Protein AF-A0A7S2X777-F1 (afdb_monomer_lite)

pLDDT: mean 71.95, std 20.61, range [41.59, 98.31]

Structure (mmCIF, N/CA/C/O backbone):
data_AF-A0A7S2X777-F1
#
_entry.id   AF-A0A7S2X777-F1
#
loop_
_atom_site.group_PDB
_atom_site.id
_atom_site.type_symbol
_atom_site.label_atom_id
_atom_site.label_alt_id
_atom_site.label_comp_id
_atom_site.label_asym_id
_atom_site.label_entity_id
_atom_site.label_seq_id
_atom_site.pdbx_PDB_ins_code
_atom_site.Cartn_x
_atom_site.Cartn_y
_atom_site.Cartn_z
_atom_site.occupancy
_atom_site.B_iso_or_equiv
_atom_site.auth_seq_id
_atom_site.auth_comp_id
_atom_site.auth_asym_id
_atom_site.auth_atom_id
_atom_site.pdbx_PDB_model_num
ATOM 1 N N . MET A 1 1 ? -42.076 57.592 -14.747 1.00 45.34 1 MET A N 1
ATOM 2 C CA . MET A 1 1 ? -41.582 56.567 -15.693 1.00 45.34 1 MET A CA 1
ATOM 3 C C . MET A 1 1 ? -41.260 55.300 -14.905 1.00 45.34 1 MET A C 1
ATOM 5 O O . MET A 1 1 ? -40.277 55.284 -14.180 1.00 45.34 1 MET A O 1
ATOM 9 N N . HIS A 1 2 ? -42.127 54.287 -14.940 1.00 42.56 2 HIS A N 1
ATOM 10 C CA . HIS A 1 2 ? -41.911 52.993 -14.274 1.00 42.56 2 HIS A CA 1
ATOM 11 C C . HIS A 1 2 ? -42.139 51.884 -15.301 1.00 42.56 2 HIS A C 1
ATOM 13 O O . HIS A 1 2 ? -43.271 51.641 -15.719 1.00 42.56 2 HIS A O 1
ATOM 19 N N . ALA A 1 3 ? -41.050 51.258 -15.743 1.00 54.75 3 ALA A N 1
ATOM 20 C CA . ALA A 1 3 ? -41.070 50.157 -16.695 1.00 54.75 3 ALA A CA 1
ATOM 21 C C . ALA A 1 3 ? -41.274 48.835 -15.942 1.00 54.75 3 ALA A C 1
ATOM 23 O O . ALA A 1 3 ? -40.473 48.469 -15.084 1.00 54.75 3 ALA A O 1
ATOM 24 N N . ARG A 1 4 ? -42.365 48.124 -16.250 1.00 55.97 4 ARG A N 1
ATOM 25 C CA . ARG A 1 4 ? -42.645 46.783 -15.722 1.00 55.97 4 ARG A CA 1
ATOM 26 C C . ARG A 1 4 ? -42.018 45.742 -16.649 1.00 55.97 4 ARG A C 1
ATOM 28 O O . ARG A 1 4 ? -42.428 45.628 -17.802 1.00 55.97 4 ARG A O 1
ATOM 35 N N . HIS A 1 5 ? -41.069 44.965 -16.138 1.00 56.41 5 HIS A N 1
ATOM 36 C CA . HIS A 1 5 ? -40.546 43.778 -16.812 1.00 56.41 5 HIS A CA 1
ATOM 37 C C . HIS A 1 5 ? -41.524 42.603 -16.640 1.00 56.41 5 HIS A C 1
ATOM 39 O O . HIS A 1 5 ? -41.881 42.251 -15.518 1.00 56.41 5 HIS A O 1
ATOM 45 N N . ARG A 1 6 ? -41.957 41.986 -17.748 1.00 56.59 6 ARG A N 1
ATOM 46 C CA . ARG A 1 6 ? -42.658 40.689 -17.746 1.00 56.59 6 ARG A CA 1
ATOM 47 C C . ARG A 1 6 ? -41.636 39.554 -17.905 1.00 56.59 6 ARG A C 1
ATOM 49 O O . ARG A 1 6 ? -40.774 39.674 -18.777 1.00 56.59 6 ARG A O 1
ATOM 56 N N . PRO A 1 7 ? -41.733 38.448 -17.148 1.00 59.06 7 PRO A N 1
ATOM 57 C CA . PRO A 1 7 ? -40.920 37.265 -17.397 1.00 59.06 7 PRO A CA 1
ATOM 58 C C . PRO A 1 7 ? -41.494 36.419 -18.546 1.00 59.06 7 PRO A C 1
ATOM 60 O O . PRO A 1 7 ? -42.701 36.211 -18.657 1.00 59.06 7 PRO A O 1
ATOM 63 N N . SER A 1 8 ? -40.593 35.953 -19.412 1.00 58.38 8 SER A N 1
ATOM 64 C CA . SER A 1 8 ? -40.867 35.121 -20.586 1.00 58.38 8 SER A CA 1
ATOM 65 C C . SER A 1 8 ? -40.977 33.649 -20.171 1.00 58.38 8 SER A C 1
ATOM 67 O O . SER A 1 8 ? -39.985 33.048 -19.751 1.00 58.38 8 SER A O 1
ATOM 69 N N . SER A 1 9 ? -42.155 33.056 -20.330 1.00 54.53 9 SER A N 1
ATOM 70 C CA . SER A 1 9 ? -42.401 31.620 -20.182 1.00 54.53 9 SER A CA 1
ATOM 71 C C . SER A 1 9 ? -41.827 30.872 -21.388 1.00 54.53 9 SER A C 1
ATOM 73 O O . SER A 1 9 ? -42.269 31.087 -22.517 1.00 54.53 9 SER A O 1
ATOM 75 N N . ARG A 1 10 ? -40.860 29.974 -21.173 1.00 58.22 10 ARG A N 1
ATOM 76 C CA . ARG A 1 10 ? -40.443 28.997 -22.193 1.00 58.22 10 ARG A CA 1
ATOM 77 C C . ARG A 1 10 ? -41.139 27.651 -21.947 1.00 58.22 10 ARG A C 1
ATOM 79 O O . ARG A 1 10 ? -41.248 27.251 -20.789 1.00 58.22 10 ARG A O 1
ATOM 86 N N . PRO A 1 11 ? -41.593 26.946 -22.998 1.00 57.03 11 PRO A N 1
ATOM 87 C CA . PRO A 1 11 ? -42.274 25.665 -22.858 1.00 57.03 11 PRO A CA 1
ATOM 88 C C . PRO A 1 11 ? -41.293 24.528 -22.542 1.00 57.03 11 PRO A C 1
ATOM 90 O O . PRO A 1 11 ? -40.224 24.407 -23.145 1.00 57.03 11 PRO A O 1
ATOM 93 N N . ILE A 1 12 ? -41.698 23.680 -21.599 1.00 47.94 12 ILE A N 1
ATOM 94 C CA . ILE A 1 12 ? -41.015 22.455 -21.181 1.00 47.94 12 ILE A CA 1
ATOM 95 C C . ILE A 1 12 ? -41.173 21.421 -22.304 1.00 47.94 12 ILE A C 1
ATOM 97 O O . ILE A 1 12 ? -42.287 21.019 -22.635 1.00 47.94 12 ILE A O 1
ATOM 101 N N . ARG A 1 13 ? -40.060 21.002 -22.917 1.00 51.94 13 ARG A N 1
ATOM 102 C CA . ARG A 1 13 ? -40.043 19.869 -23.853 1.00 51.94 13 ARG A CA 1
ATOM 103 C C . ARG A 1 13 ? -40.137 18.566 -23.060 1.00 51.94 13 ARG A C 1
ATOM 105 O O . ARG A 1 13 ? -39.299 18.301 -22.204 1.00 51.94 13 ARG A O 1
ATOM 112 N N . ALA A 1 14 ? -41.158 17.776 -23.373 1.00 51.62 14 ALA A N 1
ATOM 113 C CA . ALA A 1 14 ? -41.380 16.438 -22.848 1.00 51.62 14 ALA A CA 1
ATOM 114 C C . ALA A 1 14 ? -40.211 15.501 -23.204 1.00 51.62 14 ALA A C 1
ATOM 116 O O . ALA A 1 14 ? -39.848 15.361 -24.373 1.00 51.62 14 ALA A O 1
ATOM 117 N N . LEU A 1 15 ? -39.635 14.863 -22.185 1.00 48.47 15 LEU A N 1
ATOM 118 C CA . LEU A 1 15 ? -38.693 13.752 -22.311 1.00 48.47 15 LEU A CA 1
ATOM 119 C C . LEU A 1 15 ? -39.494 12.449 -22.416 1.00 48.47 15 LEU A C 1
ATOM 121 O O . LEU A 1 15 ? -40.269 12.119 -21.522 1.00 48.47 15 LEU A O 1
ATOM 125 N N . ALA A 1 16 ? -39.311 11.722 -23.517 1.00 50.22 16 ALA A N 1
ATOM 126 C CA . ALA A 1 16 ? -39.830 10.368 -23.682 1.00 50.22 16 ALA A CA 1
ATOM 127 C C . ALA A 1 16 ? -39.034 9.367 -22.811 1.00 50.22 16 ALA A C 1
ATOM 129 O O . ALA A 1 16 ? -37.824 9.541 -22.639 1.00 50.22 16 ALA A O 1
ATOM 130 N N . PRO A 1 17 ? -39.668 8.305 -22.281 1.00 55.91 17 PRO A N 1
ATOM 131 C CA . PRO A 1 17 ? -38.996 7.327 -21.433 1.00 55.91 17 PRO A CA 1
ATOM 132 C C . PRO A 1 17 ? -38.177 6.322 -22.259 1.00 55.91 17 PRO A C 1
ATOM 134 O O . PRO A 1 17 ? -38.718 5.480 -22.973 1.00 55.91 17 PRO A O 1
ATOM 137 N N . ILE A 1 18 ? -36.850 6.368 -22.111 1.00 52.88 18 ILE A N 1
ATOM 138 C CA . ILE A 1 18 ? -35.922 5.322 -22.568 1.00 52.88 18 ILE A CA 1
ATOM 139 C C . ILE A 1 18 ? -35.910 4.223 -21.498 1.00 52.88 18 ILE A C 1
ATOM 141 O O . ILE A 1 18 ? -35.014 4.147 -20.663 1.00 52.88 18 ILE A O 1
ATOM 145 N N . ALA A 1 19 ? -36.945 3.388 -21.479 1.00 52.78 19 ALA A N 1
ATOM 146 C CA . ALA A 1 19 ? -37.055 2.260 -20.557 1.00 52.78 19 ALA A CA 1
ATOM 147 C C . ALA A 1 19 ? -37.419 0.991 -21.333 1.00 52.78 19 ALA A C 1
ATOM 149 O O . ALA A 1 19 ? -38.553 0.533 -21.279 1.00 52.78 19 ALA A O 1
ATOM 150 N N . SER A 1 20 ? -36.483 0.441 -22.118 1.00 52.56 20 SER A N 1
ATOM 151 C CA . SER A 1 20 ? -36.666 -0.891 -22.738 1.00 52.56 20 SER A CA 1
ATOM 152 C C . SER A 1 20 ? -35.390 -1.632 -23.171 1.00 52.56 20 SER A C 1
ATOM 154 O O . SER A 1 20 ? -35.498 -2.694 -23.769 1.00 52.56 20 SER A O 1
ATOM 156 N N . LEU A 1 21 ? -34.175 -1.161 -22.855 1.00 50.50 21 LEU A N 1
ATOM 157 C CA . LEU A 1 21 ? -32.940 -1.795 -23.369 1.00 50.50 21 LEU A CA 1
ATOM 158 C C . LEU A 1 21 ? -32.045 -2.493 -22.331 1.00 50.50 21 LEU A C 1
ATOM 160 O O . LEU A 1 21 ? -31.014 -3.045 -22.698 1.00 50.50 21 LEU A O 1
ATOM 164 N N . LEU A 1 22 ? -32.438 -2.541 -21.055 1.00 48.81 22 LEU A N 1
ATOM 165 C CA . LEU A 1 22 ? -31.574 -3.057 -19.978 1.00 48.81 22 LEU A CA 1
ATOM 166 C C . LEU A 1 22 ? -31.845 -4.509 -19.545 1.00 48.81 22 LEU A C 1
ATOM 168 O O . LEU A 1 22 ? -31.077 -5.056 -18.761 1.00 48.81 22 LEU A O 1
ATOM 172 N N . VAL A 1 23 ? -32.871 -5.177 -20.081 1.00 52.00 23 VAL A N 1
ATOM 173 C CA . VAL A 1 23 ? -33.207 -6.559 -19.672 1.00 52.00 23 VAL A CA 1
ATOM 174 C C . VAL A 1 23 ? -32.412 -7.622 -20.452 1.00 52.00 23 VAL A C 1
ATOM 176 O O . VAL A 1 23 ? -32.189 -8.718 -19.948 1.00 52.00 23 VAL A O 1
ATOM 179 N N . ALA A 1 24 ? -31.886 -7.307 -21.641 1.00 49.22 24 ALA A N 1
ATOM 180 C CA . ALA A 1 24 ? -31.200 -8.299 -22.479 1.00 49.22 24 ALA A CA 1
ATOM 181 C C . ALA A 1 24 ? -29.728 -8.568 -22.087 1.00 49.22 24 ALA A C 1
ATOM 183 O O . ALA A 1 24 ? -29.206 -9.642 -22.378 1.00 49.22 24 ALA A O 1
ATOM 184 N N . ALA A 1 25 ? -29.053 -7.645 -21.393 1.00 48.56 25 ALA A N 1
ATOM 185 C CA . ALA A 1 25 ? -27.636 -7.807 -21.035 1.00 48.56 25 ALA A CA 1
ATOM 186 C C . ALA A 1 25 ? -27.402 -8.653 -19.763 1.00 48.56 25 ALA A C 1
ATOM 188 O O . ALA A 1 25 ? -26.315 -9.197 -19.578 1.00 48.56 25 ALA A O 1
ATOM 189 N N . GLY A 1 26 ? -28.412 -8.803 -18.898 1.00 46.41 26 GLY A N 1
ATOM 190 C CA . GLY A 1 26 ? -28.276 -9.529 -17.627 1.00 46.41 26 GLY A CA 1
ATOM 191 C C . GLY A 1 26 ? -28.249 -11.056 -17.763 1.00 46.41 26 GLY A C 1
ATOM 192 O O . GLY A 1 26 ? -27.621 -11.737 -16.956 1.00 46.41 26 GLY A O 1
ATOM 193 N N . VAL A 1 27 ? -28.885 -11.613 -18.799 1.00 51.78 27 VAL A N 1
ATOM 194 C CA . VAL A 1 27 ? -29.041 -13.074 -18.935 1.00 51.78 27 VAL A CA 1
ATOM 195 C C . VAL A 1 27 ? -27.779 -13.745 -19.495 1.00 51.78 27 VAL A C 1
ATOM 197 O O . VAL A 1 27 ? -27.461 -14.870 -19.116 1.00 51.78 27 VAL A O 1
ATOM 200 N N . VAL A 1 28 ? -26.986 -13.047 -20.316 1.00 52.66 28 VAL A N 1
ATOM 201 C CA . VAL A 1 28 ? -25.752 -13.619 -20.892 1.00 52.66 28 VAL A CA 1
ATOM 202 C C . VAL A 1 28 ? -24.624 -13.714 -19.856 1.00 52.66 28 VAL A C 1
ATOM 204 O O . VAL A 1 28 ? -23.852 -14.672 -19.871 1.00 52.66 28 VAL A O 1
ATOM 207 N N . ALA A 1 29 ? -24.562 -12.794 -18.888 1.00 49.12 29 ALA A N 1
ATOM 208 C CA . ALA A 1 29 ? -23.540 -12.833 -17.840 1.00 49.12 29 ALA A CA 1
ATOM 209 C C . ALA A 1 29 ? -23.736 -13.996 -16.846 1.00 49.12 29 ALA A C 1
ATOM 211 O O . ALA A 1 29 ? -22.756 -14.517 -16.317 1.00 49.12 29 ALA A O 1
ATOM 212 N N . MET A 1 30 ? -24.975 -14.452 -16.620 1.00 46.97 30 MET A N 1
ATOM 213 C CA . MET A 1 30 ? -25.242 -15.528 -15.656 1.00 46.97 30 MET A CA 1
ATOM 214 C C . MET A 1 30 ? -24.934 -16.933 -16.200 1.00 46.97 30 MET A C 1
ATOM 216 O O . MET A 1 30 ? -24.659 -17.845 -15.421 1.00 46.97 30 MET A O 1
ATOM 220 N N . ILE A 1 31 ? -24.930 -17.118 -17.525 1.00 52.72 31 ILE A N 1
ATOM 221 C CA . ILE A 1 31 ? -24.636 -18.419 -18.146 1.00 52.72 31 ILE A CA 1
ATOM 222 C C . ILE A 1 31 ? -23.121 -18.688 -18.186 1.00 52.72 31 ILE A C 1
ATOM 224 O O . ILE A 1 31 ? -22.705 -19.824 -17.969 1.00 52.72 31 ILE A O 1
ATOM 228 N N . CYS A 1 32 ? -22.275 -17.660 -18.324 1.00 50.19 32 CYS A N 1
ATOM 229 C CA . CYS A 1 32 ? -20.814 -17.841 -18.320 1.00 50.19 32 CYS A CA 1
ATOM 230 C C . CYS A 1 32 ? -20.212 -18.179 -16.943 1.00 50.19 32 CYS A C 1
ATOM 232 O O . CYS A 1 32 ? -19.125 -18.749 -16.883 1.00 50.19 32 CYS A O 1
ATOM 234 N N . LEU A 1 33 ? -20.895 -17.879 -15.831 1.00 47.47 33 LEU A N 1
ATOM 235 C CA . LEU A 1 33 ? -20.399 -18.221 -14.488 1.00 47.47 33 LEU A CA 1
ATOM 236 C C . LEU A 1 33 ? -20.688 -19.672 -14.073 1.00 47.47 33 LEU A C 1
ATOM 238 O O . LEU A 1 33 ? -20.094 -20.151 -13.108 1.00 47.47 33 LEU A O 1
ATOM 242 N N . ARG A 1 34 ? -21.551 -20.400 -14.795 1.00 48.88 34 ARG A N 1
ATOM 243 C CA . ARG A 1 34 ? -21.903 -21.789 -14.448 1.00 48.88 34 ARG A CA 1
ATOM 244 C C . ARG A 1 34 ? -21.036 -22.862 -15.109 1.00 48.88 34 ARG A C 1
ATOM 246 O O . ARG A 1 34 ? -21.110 -24.009 -14.688 1.00 48.88 34 ARG A O 1
ATOM 253 N N . THR A 1 35 ? -20.184 -22.516 -16.073 1.00 48.50 35 THR A N 1
ATOM 254 C CA . THR A 1 35 ? -19.319 -23.483 -16.780 1.00 48.50 35 THR A CA 1
ATOM 255 C C . THR A 1 35 ? -17.875 -23.543 -16.274 1.00 48.50 35 THR A C 1
ATOM 257 O O . THR A 1 35 ? -17.096 -24.333 -16.788 1.00 48.50 35 THR A O 1
ATOM 260 N N . LEU A 1 36 ? -17.504 -22.764 -15.252 1.00 52.44 36 LEU A N 1
ATOM 261 C CA . LEU A 1 36 ? -16.154 -22.781 -14.656 1.00 52.44 36 LEU A CA 1
ATOM 262 C C . LEU A 1 36 ? -16.072 -23.525 -13.309 1.00 52.44 36 LEU A C 1
ATOM 264 O O . LEU A 1 36 ? -15.039 -23.494 -12.649 1.00 52.44 36 LEU A O 1
ATOM 268 N N . SER A 1 37 ? -17.143 -24.209 -12.889 1.00 51.75 37 SER A N 1
ATOM 269 C CA . SER A 1 37 ? -17.239 -24.872 -11.576 1.00 51.75 37 SER A CA 1
ATOM 270 C C . SER A 1 37 ? -17.345 -26.399 -11.677 1.00 51.75 37 SER A C 1
ATOM 272 O O . SER A 1 37 ? -18.054 -27.031 -10.898 1.00 51.75 37 SER A O 1
ATOM 274 N N . GLN A 1 38 ? -16.665 -27.011 -12.653 1.00 52.31 38 GLN A N 1
ATOM 275 C CA . GLN A 1 38 ? -16.659 -28.473 -12.781 1.00 52.31 38 GLN A CA 1
ATOM 276 C C . GLN A 1 38 ? -15.330 -29.100 -13.222 1.00 52.31 38 GLN A C 1
ATOM 278 O O . GLN A 1 38 ? -15.317 -30.268 -13.592 1.00 52.31 38 GLN A O 1
ATOM 283 N N . ASP A 1 39 ? -14.202 -28.397 -13.072 1.00 50.03 39 ASP A N 1
ATOM 284 C CA . ASP A 1 39 ? -12.890 -29.054 -13.094 1.00 50.03 39 ASP A CA 1
ATOM 285 C C . ASP A 1 39 ? -12.538 -29.548 -11.690 1.00 50.03 39 ASP A C 1
ATOM 287 O O . ASP A 1 39 ? -11.876 -28.912 -10.869 1.00 50.03 39 ASP A O 1
ATOM 291 N N . SER A 1 40 ? -13.084 -30.730 -11.434 1.00 53.84 40 SER A N 1
ATOM 292 C CA . SER A 1 40 ? -12.700 -31.708 -10.430 1.00 53.84 40 SER A CA 1
ATOM 293 C C . SER A 1 40 ? -11.213 -31.677 -10.064 1.00 53.84 40 SER A C 1
ATOM 295 O O . SER A 1 40 ? -10.326 -32.005 -10.854 1.00 53.84 40 SER A O 1
ATOM 297 N N . LEU A 1 41 ? -10.990 -31.378 -8.785 1.00 50.41 41 LEU A N 1
ATOM 298 C CA . LEU A 1 41 ? -9.793 -31.654 -8.002 1.00 50.41 41 LEU A CA 1
ATOM 299 C C . LEU A 1 41 ? -9.393 -33.132 -8.129 1.00 50.41 41 LEU A C 1
ATOM 301 O O . LEU A 1 41 ? -9.792 -33.974 -7.329 1.00 50.41 41 LEU A O 1
ATOM 305 N N . SER A 1 42 ? -8.545 -33.437 -9.105 1.00 50.06 42 SER A N 1
ATOM 306 C CA . SER A 1 42 ? -7.699 -34.630 -9.075 1.00 50.06 42 SER A CA 1
ATOM 307 C C . SER A 1 42 ? -6.412 -34.256 -8.347 1.00 50.06 42 SER A C 1
ATOM 309 O O . SER A 1 42 ? -5.387 -33.965 -8.962 1.00 50.06 42 SER A O 1
ATOM 311 N N . PHE A 1 43 ? -6.476 -34.190 -7.016 1.00 45.72 43 PHE A N 1
ATOM 312 C CA . PHE A 1 43 ? -5.286 -34.042 -6.180 1.00 45.72 43 PHE A CA 1
ATOM 313 C C . PHE A 1 43 ? -4.524 -35.373 -6.213 1.00 45.72 43 PHE A C 1
ATOM 315 O O . PHE A 1 43 ? -4.705 -36.251 -5.373 1.00 45.72 43 PHE A O 1
ATOM 322 N N . ALA A 1 44 ? -3.703 -35.555 -7.246 1.00 51.75 44 ALA A N 1
ATOM 323 C CA . ALA A 1 44 ? -2.748 -36.645 -7.308 1.00 51.75 44 ALA A CA 1
ATOM 324 C C . ALA A 1 44 ? -1.734 -36.449 -6.174 1.00 51.75 44 ALA A C 1
ATOM 326 O O . ALA A 1 44 ? -0.867 -35.572 -6.232 1.00 51.75 44 ALA A O 1
ATOM 327 N N . VAL A 1 45 ? -1.871 -37.259 -5.124 1.00 55.41 45 VAL A N 1
ATOM 328 C CA . VAL A 1 45 ? -0.876 -37.418 -4.064 1.00 55.41 45 VAL A CA 1
ATOM 329 C C . VAL A 1 45 ? 0.440 -37.795 -4.737 1.00 55.41 45 VAL A C 1
ATOM 331 O O . VAL A 1 45 ? 0.603 -38.902 -5.247 1.00 55.41 45 VAL A O 1
ATOM 334 N N . ARG A 1 46 ? 1.374 -36.841 -4.804 1.00 54.31 46 ARG A N 1
ATOM 335 C CA . ARG A 1 46 ? 2.719 -37.104 -5.311 1.00 54.31 46 ARG A CA 1
ATOM 336 C C . ARG A 1 46 ? 3.406 -38.076 -4.346 1.00 54.31 46 ARG A C 1
ATOM 338 O O . ARG A 1 46 ? 3.476 -37.761 -3.157 1.00 54.31 46 ARG A O 1
ATOM 345 N N . PRO A 1 47 ? 3.923 -39.224 -4.815 1.00 59.00 47 PRO A N 1
ATOM 346 C CA . PRO A 1 47 ? 4.713 -40.103 -3.970 1.00 59.00 47 PRO A CA 1
ATOM 347 C C . PRO A 1 47 ? 5.946 -39.345 -3.471 1.00 59.00 47 PRO A C 1
ATOM 349 O O . PRO A 1 47 ? 6.664 -38.708 -4.245 1.00 59.00 47 PRO A O 1
ATOM 352 N N . VAL A 1 48 ? 6.162 -39.395 -2.157 1.00 66.62 48 VAL A N 1
ATOM 353 C CA . VAL A 1 48 ? 7.357 -38.871 -1.495 1.00 66.62 48 VAL A CA 1
ATOM 354 C C . VAL A 1 48 ? 8.559 -39.615 -2.071 1.00 66.62 48 VAL A C 1
ATOM 356 O O . VAL A 1 48 ? 8.697 -40.824 -1.896 1.00 66.62 48 VAL A O 1
ATOM 359 N N . ALA A 1 49 ? 9.401 -38.899 -2.815 1.00 61.81 49 ALA A N 1
ATOM 360 C CA . ALA A 1 49 ? 10.624 -39.461 -3.361 1.00 61.81 49 ALA A CA 1
ATOM 361 C C . ALA A 1 49 ? 11.555 -39.894 -2.211 1.00 61.81 49 ALA A C 1
ATOM 363 O O . ALA A 1 49 ? 11.689 -39.155 -1.231 1.00 61.81 49 ALA A O 1
ATOM 364 N N . PRO A 1 50 ? 12.220 -41.057 -2.316 1.00 69.56 50 PRO A N 1
ATOM 365 C CA . PRO A 1 50 ? 13.186 -41.491 -1.320 1.00 69.56 50 PRO A CA 1
ATOM 366 C C . PRO A 1 50 ? 14.341 -40.488 -1.237 1.00 69.56 50 PRO A C 1
ATOM 368 O O . PRO A 1 50 ? 14.920 -40.084 -2.250 1.00 69.56 50 PRO A O 1
ATOM 371 N N . VAL A 1 51 ? 14.661 -40.092 -0.005 1.00 68.75 51 VAL A N 1
ATOM 372 C CA . VAL A 1 51 ? 15.806 -39.249 0.343 1.00 68.75 51 VAL A CA 1
ATOM 373 C C . VAL A 1 51 ? 17.069 -39.913 -0.204 1.00 68.75 51 VAL A C 1
ATOM 375 O O . VAL A 1 51 ? 17.464 -40.989 0.240 1.00 68.75 51 VAL A O 1
ATOM 378 N N . ARG A 1 52 ? 17.686 -39.293 -1.215 1.00 63.50 52 ARG A N 1
ATOM 379 C CA . ARG A 1 52 ? 18.965 -39.754 -1.760 1.00 63.50 52 ARG A CA 1
ATOM 380 C C . ARG A 1 52 ? 20.061 -39.567 -0.700 1.00 63.50 52 ARG A C 1
ATOM 382 O O . ARG A 1 52 ? 20.130 -38.483 -0.118 1.00 63.50 52 ARG A O 1
ATOM 389 N N . PRO A 1 53 ? 20.931 -40.566 -0.467 1.00 63.00 53 PRO A N 1
ATOM 390 C CA . PRO A 1 53 ? 22.091 -40.399 0.398 1.00 63.00 53 PRO A CA 1
ATOM 391 C C . PRO A 1 53 ? 23.028 -39.330 -0.176 1.00 63.00 53 PRO A C 1
ATOM 393 O O . PRO A 1 53 ? 23.193 -39.213 -1.393 1.00 63.00 53 PRO A O 1
ATOM 396 N N . ALA A 1 54 ? 23.608 -38.536 0.722 1.00 58.91 54 ALA A N 1
ATOM 397 C CA . ALA A 1 54 ? 24.526 -37.452 0.413 1.00 58.91 54 ALA A CA 1
ATOM 398 C C . ALA A 1 54 ? 25.692 -37.955 -0.455 1.00 58.91 54 ALA A C 1
ATOM 400 O O . ALA A 1 54 ? 26.534 -38.732 -0.010 1.00 58.91 54 ALA A O 1
ATOM 401 N N . VAL A 1 55 ? 25.731 -37.504 -1.708 1.00 65.00 55 VAL A N 1
ATOM 402 C CA . VAL A 1 55 ? 26.888 -37.681 -2.585 1.00 65.00 55 VAL A CA 1
ATOM 403 C C . VAL A 1 55 ? 27.953 -36.695 -2.117 1.00 65.00 55 VAL A C 1
ATOM 405 O O . VAL A 1 55 ? 27.740 -35.484 -2.153 1.00 65.00 55 VAL A O 1
ATOM 408 N N . CYS A 1 56 ? 29.083 -37.221 -1.646 1.00 62.59 56 CYS A N 1
ATOM 409 C CA . CYS A 1 56 ? 30.258 -36.436 -1.285 1.00 62.59 56 CYS A CA 1
ATOM 410 C C . CYS A 1 56 ? 30.677 -35.516 -2.448 1.00 62.59 56 CYS A C 1
ATOM 412 O O . CYS A 1 56 ? 30.665 -35.956 -3.603 1.00 62.59 56 CYS A O 1
ATOM 414 N N . PRO A 1 57 ? 31.080 -34.261 -2.179 1.00 66.19 57 PRO A N 1
ATOM 415 C CA . PRO A 1 57 ? 31.572 -33.374 -3.223 1.00 66.19 57 PRO A CA 1
ATOM 416 C C . PRO A 1 57 ? 32.842 -33.966 -3.860 1.00 66.19 57 PRO A C 1
ATOM 418 O O . PRO A 1 57 ? 33.733 -34.417 -3.133 1.00 66.19 57 PRO A O 1
ATOM 421 N N . PRO A 1 58 ? 32.963 -33.974 -5.200 1.00 62.03 58 PRO A N 1
ATOM 422 C CA . PRO A 1 58 ? 34.185 -34.410 -5.853 1.00 62.03 58 PRO A CA 1
ATOM 423 C C . PRO A 1 58 ? 35.325 -33.462 -5.478 1.00 62.03 58 PRO A C 1
ATOM 425 O O . PRO A 1 58 ? 35.224 -32.243 -5.622 1.00 62.03 58 PRO A O 1
ATOM 428 N N . THR A 1 59 ? 36.425 -34.040 -5.004 1.00 65.81 59 THR A N 1
ATOM 429 C CA . THR A 1 59 ? 37.690 -33.350 -4.772 1.00 65.81 59 THR A CA 1
ATOM 430 C C . THR A 1 59 ? 38.122 -32.648 -6.059 1.00 65.81 59 THR A C 1
ATOM 432 O O . THR A 1 59 ? 38.499 -33.291 -7.041 1.00 65.81 59 THR A O 1
ATOM 435 N N . ILE A 1 60 ? 38.050 -31.318 -6.059 1.00 57.62 60 ILE A N 1
ATOM 436 C CA . ILE A 1 60 ? 38.558 -30.473 -7.137 1.00 57.62 60 ILE A CA 1
ATOM 437 C C . ILE A 1 60 ? 40.077 -30.662 -7.166 1.00 57.62 60 ILE A C 1
ATOM 439 O O . ILE A 1 60 ? 40.794 -30.168 -6.297 1.00 57.62 60 ILE A O 1
ATOM 443 N N . LYS A 1 61 ? 40.576 -31.414 -8.152 1.00 61.91 61 LYS A N 1
ATOM 444 C CA . LYS A 1 61 ? 42.011 -31.459 -8.444 1.00 61.91 61 LYS A CA 1
ATOM 445 C C . LYS A 1 61 ? 42.446 -30.065 -8.916 1.00 61.91 61 LYS A C 1
ATOM 447 O O . LYS A 1 61 ? 41.790 -29.518 -9.806 1.00 61.91 61 LYS A O 1
ATOM 452 N N . PRO A 1 62 ? 43.536 -29.492 -8.379 1.00 55.75 62 PRO A N 1
ATOM 453 C CA . PRO A 1 62 ? 44.085 -28.250 -8.902 1.00 55.75 62 PRO A CA 1
ATOM 454 C C . PRO A 1 62 ? 44.480 -28.456 -10.368 1.00 55.75 62 PRO A C 1
ATOM 456 O O . PRO A 1 62 ? 45.249 -29.357 -10.709 1.00 55.75 62 PRO A O 1
ATOM 459 N N . SER A 1 63 ? 43.889 -27.638 -11.238 1.00 54.50 63 SER A N 1
ATOM 460 C CA . SER A 1 63 ? 44.174 -27.612 -12.668 1.00 54.50 63 SER A CA 1
ATOM 461 C C . SER A 1 63 ? 45.662 -27.358 -12.887 1.00 54.50 63 SER A C 1
ATOM 463 O O . SER A 1 63 ? 46.191 -26.328 -12.472 1.00 54.50 63 SER A O 1
ATOM 465 N N . ARG A 1 64 ? 46.323 -28.295 -13.573 1.00 48.84 64 ARG A N 1
ATOM 466 C CA . ARG A 1 64 ? 47.662 -28.118 -14.144 1.00 48.84 64 ARG A CA 1
ATOM 467 C C . ARG A 1 64 ? 47.710 -26.807 -14.931 1.00 48.84 64 ARG A C 1
ATOM 469 O O . ARG A 1 64 ? 46.858 -26.565 -15.784 1.00 48.84 64 ARG A O 1
ATOM 476 N N . ALA A 1 65 ? 48.732 -26.002 -14.656 1.00 57.91 65 ALA A N 1
ATOM 477 C CA . ALA A 1 65 ? 49.145 -24.896 -15.501 1.00 57.91 65 ALA A CA 1
ATOM 478 C C . ALA A 1 65 ? 49.464 -25.434 -16.907 1.00 57.91 65 ALA A C 1
ATOM 480 O O . ALA A 1 65 ? 50.380 -26.238 -17.079 1.00 57.91 65 ALA A O 1
ATOM 481 N N . GLY A 1 66 ? 48.652 -25.039 -17.887 1.00 52.12 66 GLY A N 1
ATOM 482 C CA . GLY A 1 66 ? 48.902 -25.263 -19.308 1.00 52.12 66 GLY A CA 1
ATOM 483 C C . GLY A 1 66 ? 49.711 -24.106 -19.909 1.00 52.12 66 GLY A C 1
ATOM 484 O O . GLY A 1 66 ? 49.638 -22.987 -19.397 1.00 52.12 66 GLY A O 1
ATOM 485 N N . PRO A 1 67 ? 50.496 -24.367 -20.967 1.00 56.78 67 PRO A N 1
ATOM 486 C CA . PRO A 1 67 ? 51.533 -23.467 -21.456 1.00 56.78 67 PRO A CA 1
ATOM 487 C C . PRO A 1 67 ? 50.970 -22.206 -22.121 1.00 56.78 67 PRO A C 1
ATOM 489 O O . PRO A 1 67 ? 49.970 -22.234 -22.841 1.00 56.78 67 PRO A O 1
ATOM 492 N N . ALA A 1 68 ? 51.667 -21.096 -21.883 1.00 56.97 68 ALA A N 1
ATOM 493 C CA . ALA A 1 68 ? 51.499 -19.835 -22.586 1.00 56.97 68 ALA A CA 1
ATOM 494 C C . ALA A 1 68 ? 51.683 -20.044 -24.098 1.00 56.97 68 ALA A C 1
ATOM 496 O O . ALA A 1 68 ? 52.714 -20.563 -24.514 1.00 56.97 68 ALA A O 1
ATOM 497 N N . GLY A 1 69 ? 50.709 -19.639 -24.921 1.00 55.97 69 GLY A N 1
ATOM 498 C CA . GLY A 1 69 ? 50.935 -19.639 -26.371 1.00 55.97 69 GLY A CA 1
ATOM 499 C C . GLY A 1 69 ? 49.733 -19.691 -27.307 1.00 55.97 69 GLY A C 1
ATOM 500 O O . GLY A 1 69 ? 49.921 -20.078 -28.452 1.00 55.97 69 GLY A O 1
ATOM 501 N N . ILE A 1 70 ? 48.517 -19.315 -26.895 1.00 52.66 70 ILE A N 1
ATOM 502 C CA . ILE A 1 70 ? 47.414 -19.138 -27.856 1.00 52.66 70 ILE A CA 1
ATOM 503 C C . ILE A 1 70 ? 47.022 -17.666 -27.874 1.00 52.66 70 ILE A C 1
ATOM 505 O O . ILE A 1 70 ? 46.412 -17.156 -26.931 1.00 52.66 70 ILE A O 1
ATOM 509 N N . SER A 1 71 ? 47.406 -16.987 -28.958 1.00 58.50 71 SER A N 1
ATOM 510 C CA . SER A 1 71 ? 46.964 -15.639 -29.300 1.00 58.50 71 SER A CA 1
ATOM 511 C C . SER A 1 71 ? 45.437 -15.618 -29.333 1.00 58.50 71 SER A C 1
ATOM 513 O O . SER A 1 71 ? 44.808 -16.147 -30.252 1.00 58.50 71 SER A O 1
ATOM 515 N N . ARG A 1 72 ? 44.825 -15.029 -28.304 1.00 54.12 72 ARG A N 1
ATOM 516 C CA . ARG A 1 72 ? 43.396 -14.725 -28.332 1.00 54.12 72 ARG A CA 1
ATOM 517 C C . ARG A 1 72 ? 43.159 -13.733 -29.476 1.00 54.12 72 ARG A C 1
ATOM 519 O O . ARG A 1 72 ? 43.841 -12.707 -29.497 1.00 54.12 72 ARG A O 1
ATOM 526 N N . PRO A 1 73 ? 42.222 -13.995 -30.405 1.00 54.19 73 PRO A N 1
ATOM 527 C CA . PRO A 1 73 ? 41.818 -12.977 -31.363 1.00 54.19 73 PRO A CA 1
ATOM 528 C C . PRO A 1 73 ? 41.317 -11.750 -30.588 1.00 54.19 73 PRO A C 1
ATOM 530 O O . PRO A 1 73 ? 40.766 -11.910 -29.488 1.00 54.19 73 PRO A O 1
ATOM 533 N N . PRO A 1 74 ? 41.520 -10.529 -31.111 1.00 52.59 74 PRO A N 1
ATOM 534 C CA . PRO A 1 74 ? 41.029 -9.330 -30.458 1.00 52.59 74 PRO A CA 1
ATOM 535 C C . PRO A 1 74 ? 39.531 -9.505 -30.223 1.00 52.59 74 PRO A C 1
ATOM 537 O O . PRO A 1 74 ? 38.775 -9.767 -31.160 1.00 52.59 74 PRO A O 1
ATOM 54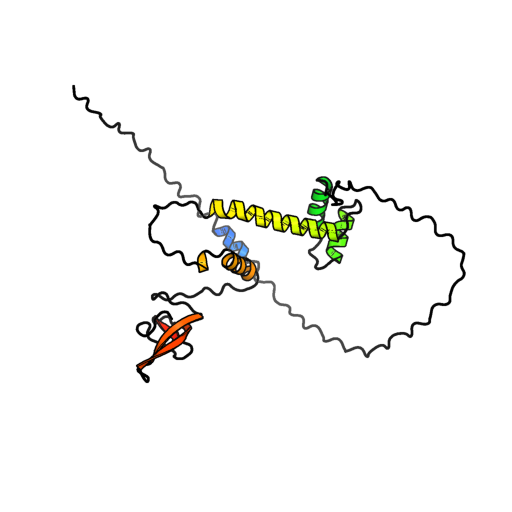0 N N . ARG A 1 75 ? 39.101 -9.394 -28.957 1.00 46.50 75 ARG A N 1
ATOM 541 C CA . ARG A 1 75 ? 37.693 -9.152 -28.638 1.00 46.50 75 ARG A CA 1
ATOM 542 C C . ARG A 1 75 ? 37.308 -7.931 -29.455 1.00 46.50 75 ARG A C 1
ATOM 544 O O . ARG A 1 75 ? 37.712 -6.823 -29.113 1.00 46.50 75 ARG A O 1
ATOM 551 N N . GLN A 1 76 ? 36.570 -8.144 -30.539 1.00 41.59 76 GLN A N 1
ATOM 552 C CA . GLN A 1 76 ? 35.860 -7.079 -31.219 1.00 41.59 76 GLN A CA 1
ATOM 553 C C . GLN A 1 76 ? 34.834 -6.570 -30.214 1.00 41.59 76 GLN A C 1
ATOM 555 O O . GLN A 1 76 ? 33.724 -7.080 -30.097 1.00 41.59 76 GLN A O 1
ATOM 560 N N . ALA A 1 77 ? 35.261 -5.611 -29.402 1.00 45.03 77 ALA A N 1
ATOM 561 C CA . ALA A 1 77 ? 34.394 -4.774 -28.615 1.00 45.03 77 ALA A CA 1
ATOM 562 C C . ALA A 1 77 ? 33.687 -3.848 -29.606 1.00 45.03 77 ALA A C 1
ATOM 564 O O . ALA A 1 77 ? 34.020 -2.673 -29.733 1.00 45.03 77 ALA A O 1
ATOM 565 N N . SER A 1 78 ? 32.738 -4.403 -30.360 1.00 45.59 78 SER A N 1
ATOM 566 C CA . SER A 1 78 ? 31.724 -3.609 -31.033 1.00 45.59 78 SER A CA 1
ATOM 567 C C . SER A 1 78 ? 30.803 -3.079 -29.938 1.00 45.59 78 SER A C 1
ATOM 569 O O . SER A 1 78 ? 29.724 -3.618 -29.685 1.00 45.59 78 SER A O 1
ATOM 571 N N . TRP A 1 79 ? 31.272 -2.056 -29.225 1.00 41.78 79 TRP A N 1
ATOM 572 C CA . TRP A 1 79 ? 30.397 -1.144 -28.510 1.00 41.78 79 TRP A CA 1
ATOM 573 C C . TRP A 1 79 ? 29.549 -0.483 -29.589 1.00 41.78 79 TRP A C 1
ATOM 575 O O . TRP A 1 79 ? 29.949 0.499 -30.209 1.00 41.78 79 TRP A O 1
ATOM 585 N N . VAL A 1 80 ? 28.414 -1.105 -29.904 1.00 48.94 80 VAL A N 1
ATOM 586 C CA . VAL A 1 80 ? 27.369 -0.453 -30.682 1.00 48.94 80 VAL A CA 1
ATOM 587 C C . VAL A 1 80 ? 26.965 0.738 -29.831 1.00 48.94 80 VAL A C 1
ATOM 589 O O . VAL A 1 80 ? 26.424 0.563 -28.741 1.00 48.94 80 VAL A O 1
ATOM 592 N N . ALA A 1 81 ? 27.362 1.928 -30.276 1.00 47.31 81 ALA A N 1
ATOM 593 C CA . ALA A 1 81 ? 27.137 3.184 -29.589 1.00 47.31 81 ALA A CA 1
ATOM 594 C C . ALA A 1 81 ? 25.628 3.415 -29.455 1.00 47.31 81 ALA A C 1
ATOM 596 O O . ALA A 1 81 ? 24.982 3.974 -30.340 1.00 47.31 81 ALA A O 1
ATOM 597 N N . GLY A 1 82 ? 25.050 2.954 -28.346 1.00 52.62 82 GLY A N 1
ATOM 598 C CA . GLY A 1 82 ? 23.811 3.526 -27.853 1.00 52.62 82 GLY A CA 1
ATOM 599 C C . GLY A 1 82 ? 24.072 5.009 -27.620 1.00 52.62 82 GLY A C 1
ATOM 600 O O . GLY A 1 82 ? 25.106 5.362 -27.056 1.00 52.62 82 GLY A O 1
ATOM 601 N N . ALA A 1 83 ? 23.185 5.872 -28.110 1.00 55.19 83 ALA A N 1
ATOM 602 C CA . ALA A 1 83 ? 23.284 7.312 -27.916 1.00 55.19 83 ALA A CA 1
ATOM 603 C C . ALA A 1 83 ? 23.335 7.611 -26.408 1.00 55.19 83 ALA A C 1
ATOM 605 O O . ALA A 1 83 ? 22.328 7.533 -25.702 1.00 55.19 83 ALA A O 1
ATOM 606 N N . GLN A 1 84 ? 24.538 7.863 -25.905 1.00 50.88 84 GLN A N 1
ATOM 607 C CA . GLN A 1 84 ? 24.780 8.212 -24.519 1.00 50.88 84 GLN A CA 1
ATOM 608 C C . GLN A 1 84 ? 24.414 9.688 -24.385 1.00 50.88 84 GLN A C 1
ATOM 610 O O . GLN A 1 84 ? 25.009 10.526 -25.058 1.00 50.88 84 GLN A O 1
ATOM 615 N N . GLY A 1 85 ? 23.382 9.996 -23.594 1.00 58.69 85 GLY A N 1
ATOM 616 C CA . GLY A 1 85 ? 23.064 11.386 -23.278 1.00 58.69 85 GLY A CA 1
ATOM 617 C C . GLY A 1 85 ? 24.240 12.044 -22.556 1.00 58.69 85 GLY A C 1
ATOM 618 O O . GLY A 1 85 ? 25.059 11.353 -21.943 1.00 58.69 85 GLY A O 1
ATOM 619 N N . ASP A 1 86 ? 24.308 13.373 -22.598 1.00 64.19 86 ASP A N 1
ATOM 620 C CA . ASP A 1 86 ? 25.399 14.161 -21.998 1.00 64.19 86 ASP A CA 1
ATOM 621 C C . ASP A 1 86 ? 25.561 13.922 -20.480 1.00 64.19 86 ASP A C 1
ATOM 623 O O . ASP A 1 86 ? 26.591 14.243 -19.892 1.00 64.19 86 ASP A O 1
ATOM 627 N N . ASP A 1 87 ? 24.565 13.310 -19.831 1.00 73.44 87 ASP A N 1
ATOM 628 C CA . ASP A 1 87 ? 24.562 12.943 -18.414 1.00 73.44 87 ASP A CA 1
ATOM 629 C C . ASP A 1 87 ? 25.027 11.499 -18.135 1.00 73.44 87 ASP A C 1
ATOM 631 O O . ASP A 1 87 ? 24.932 11.018 -17.002 1.00 73.44 87 ASP A O 1
ATOM 635 N N . GLY A 1 88 ? 25.489 10.776 -19.159 1.00 78.81 88 GLY A N 1
ATOM 636 C CA . GLY A 1 88 ? 25.843 9.363 -19.057 1.00 78.81 88 GLY A CA 1
ATOM 637 C C . GLY A 1 88 ? 24.641 8.445 -18.821 1.00 78.81 88 GLY A C 1
ATOM 638 O O . GLY A 1 88 ? 24.832 7.244 -18.607 1.00 78.81 88 GLY A O 1
ATOM 639 N N . LYS A 1 89 ? 23.402 8.961 -18.864 1.00 79.06 89 LYS A N 1
ATOM 640 C CA . LYS A 1 89 ? 22.210 8.119 -18.796 1.00 79.06 89 LYS A CA 1
ATOM 641 C C . LYS A 1 89 ? 21.883 7.603 -20.188 1.00 79.06 89 LYS A C 1
ATOM 643 O O . LYS A 1 89 ? 21.797 8.343 -21.165 1.00 79.06 89 LYS A O 1
ATOM 648 N N . ILE A 1 90 ? 21.659 6.297 -20.260 1.00 81.00 90 ILE A N 1
ATOM 649 C CA . ILE A 1 90 ? 21.145 5.655 -21.463 1.00 81.00 90 ILE A CA 1
ATOM 650 C C . ILE A 1 90 ? 19.690 6.103 -21.632 1.00 81.00 90 ILE A C 1
ATOM 652 O O . ILE A 1 90 ? 18.822 5.766 -20.820 1.00 81.00 90 ILE A O 1
ATOM 656 N N . VAL A 1 91 ? 19.429 6.894 -22.671 1.00 87.31 91 VAL A N 1
ATOM 657 C CA . VAL A 1 91 ? 18.075 7.302 -23.050 1.00 87.31 91 VAL A CA 1
ATOM 658 C C . VAL A 1 91 ? 17.525 6.258 -24.014 1.00 87.31 91 VAL A C 1
ATOM 660 O O . VAL A 1 91 ? 18.111 5.985 -25.058 1.00 87.31 91 VAL A O 1
ATOM 663 N N . PHE A 1 92 ? 16.390 5.660 -23.663 1.00 90.62 92 PHE A N 1
ATOM 664 C CA . PHE A 1 92 ? 15.709 4.719 -24.545 1.00 90.62 92 PHE A CA 1
ATOM 665 C C . PHE A 1 92 ? 15.078 5.471 -25.716 1.00 90.62 92 PHE A C 1
ATOM 667 O O . PHE A 1 92 ? 14.294 6.397 -25.510 1.00 90.62 92 PHE A O 1
ATOM 674 N N . THR A 1 93 ? 15.368 5.034 -26.938 1.00 93.12 93 THR A N 1
ATOM 675 C CA . THR A 1 93 ? 14.653 5.505 -28.132 1.00 93.12 93 THR A CA 1
ATOM 676 C C . THR A 1 93 ? 13.227 4.950 -28.162 1.00 93.12 93 THR A C 1
ATOM 678 O O . THR A 1 93 ? 12.962 3.864 -27.638 1.00 93.12 93 THR A O 1
ATOM 681 N N . ASP A 1 94 ? 12.300 5.628 -28.841 1.00 92.06 94 ASP A N 1
ATOM 682 C CA . ASP A 1 94 ? 10.901 5.174 -28.938 1.00 92.06 94 ASP A CA 1
ATOM 683 C C . ASP A 1 94 ? 10.775 3.758 -29.519 1.00 92.06 94 ASP A C 1
ATOM 685 O O . ASP A 1 94 ? 9.957 2.952 -29.068 1.00 92.06 94 ASP A O 1
ATOM 689 N N . LYS A 1 95 ? 11.648 3.408 -30.474 1.00 94.62 95 LYS A N 1
ATOM 690 C CA . LYS A 1 95 ? 11.719 2.057 -31.052 1.00 94.62 95 LYS A CA 1
ATOM 691 C C . LYS A 1 95 ? 12.109 1.010 -30.004 1.00 94.62 95 LYS A C 1
ATOM 693 O O . LYS A 1 95 ? 11.514 -0.067 -29.971 1.00 94.62 95 LYS A O 1
ATOM 698 N N . GLN A 1 96 ? 13.071 1.322 -29.135 1.00 94.50 96 GLN A N 1
ATOM 699 C CA . GLN A 1 96 ? 13.483 0.432 -28.044 1.00 94.50 96 GLN A CA 1
ATOM 700 C C . GLN A 1 96 ? 12.382 0.293 -26.996 1.00 94.50 96 GLN A C 1
ATOM 702 O O . GLN A 1 96 ? 12.121 -0.817 -26.534 1.00 94.50 96 GLN A O 1
ATOM 707 N N . VAL A 1 97 ? 11.676 1.381 -26.673 1.00 95.06 97 VAL A N 1
ATOM 708 C CA . VAL A 1 97 ? 10.513 1.331 -25.775 1.00 95.06 97 VAL A CA 1
ATOM 709 C C . VAL A 1 97 ? 9.408 0.443 -26.359 1.00 95.06 97 VAL A C 1
ATOM 711 O O . VAL A 1 97 ? 8.844 -0.379 -25.635 1.00 95.06 97 VAL A O 1
ATOM 714 N N . ALA A 1 98 ? 9.123 0.542 -27.660 1.00 95.38 98 ALA A N 1
ATOM 715 C CA . ALA A 1 98 ? 8.129 -0.305 -28.321 1.00 95.38 98 ALA A CA 1
ATOM 716 C C . ALA A 1 98 ? 8.515 -1.795 -28.276 1.00 95.38 98 ALA A C 1
ATOM 718 O O . ALA A 1 98 ? 7.705 -2.625 -27.854 1.00 95.38 98 ALA A O 1
ATOM 719 N N . ARG A 1 99 ? 9.768 -2.131 -28.620 1.00 96.44 99 ARG A N 1
ATOM 720 C CA . ARG A 1 99 ? 10.294 -3.507 -28.524 1.00 96.44 99 ARG A CA 1
ATOM 721 C C . ARG A 1 99 ? 10.263 -4.035 -27.095 1.00 96.44 99 ARG A C 1
ATOM 723 O O . ARG A 1 99 ? 9.877 -5.177 -26.872 1.00 96.44 99 ARG A O 1
ATOM 730 N N . PHE A 1 100 ? 10.608 -3.198 -26.121 1.00 96.62 100 PHE A N 1
ATOM 731 C CA . PHE A 1 100 ? 10.550 -3.540 -24.703 1.00 96.62 100 PHE A CA 1
ATOM 732 C C . PHE A 1 100 ? 9.127 -3.896 -24.259 1.00 96.62 100 PHE A C 1
ATOM 734 O O . PHE A 1 100 ? 8.911 -4.917 -23.602 1.00 96.62 100 PHE A O 1
ATOM 741 N N . LEU A 1 101 ? 8.138 -3.083 -24.641 1.00 95.19 101 LEU A N 1
ATOM 742 C CA . LEU A 1 101 ? 6.735 -3.347 -24.325 1.00 95.19 101 LEU A CA 1
ATOM 743 C C . LEU A 1 101 ? 6.217 -4.611 -25.015 1.00 95.19 101 LEU A C 1
ATOM 745 O O . LEU A 1 101 ? 5.451 -5.356 -24.404 1.00 95.19 101 LEU A O 1
ATOM 749 N N . GLN A 1 102 ? 6.639 -4.865 -26.253 1.00 96.75 102 GLN A N 1
ATOM 750 C CA . GLN A 1 102 ? 6.306 -6.092 -26.970 1.00 96.75 102 GLN A CA 1
ATOM 751 C C . GLN A 1 102 ? 6.925 -7.327 -26.295 1.00 96.75 102 GLN A C 1
ATOM 753 O O . GLN A 1 102 ? 6.205 -8.274 -25.985 1.00 96.75 102 GLN A O 1
ATOM 758 N N . ALA A 1 103 ? 8.216 -7.286 -25.953 1.00 96.81 103 ALA A N 1
ATOM 759 C CA . ALA A 1 103 ? 8.912 -8.386 -25.283 1.00 96.81 103 ALA A CA 1
ATOM 760 C C . ALA A 1 103 ? 8.266 -8.760 -23.937 1.00 96.81 103 ALA A C 1
ATOM 762 O O . ALA A 1 103 ? 8.154 -9.939 -23.608 1.00 96.81 103 ALA A O 1
ATOM 763 N N . ARG A 1 104 ? 7.775 -7.771 -23.175 1.00 95.69 104 ARG A N 1
ATOM 764 C CA . ARG A 1 104 ? 7.033 -8.011 -21.922 1.00 95.69 104 ARG A CA 1
ATOM 765 C C . ARG A 1 104 ? 5.676 -8.694 -22.116 1.00 95.69 104 ARG A C 1
ATOM 767 O O . ARG A 1 104 ? 5.174 -9.264 -21.155 1.00 95.69 104 ARG A O 1
ATOM 774 N N . LYS A 1 105 ? 5.059 -8.586 -23.297 1.00 95.69 105 LYS A N 1
ATOM 775 C CA . LYS A 1 105 ? 3.789 -9.264 -23.613 1.00 95.69 105 LYS A CA 1
ATOM 776 C C . LYS A 1 105 ? 4.011 -10.709 -24.052 1.00 95.69 105 LYS A C 1
ATOM 778 O O . LYS A 1 105 ? 3.185 -11.559 -23.755 1.00 95.69 105 LYS A O 1
ATOM 783 N N . GLU A 1 106 ? 5.102 -10.966 -24.770 1.00 96.38 106 GLU A N 1
ATOM 784 C CA . GLU A 1 106 ? 5.420 -12.288 -25.322 1.00 96.38 106 GLU A CA 1
ATOM 785 C C . GLU A 1 106 ? 6.053 -13.227 -24.289 1.00 96.38 106 GLU A C 1
ATOM 787 O O . GLU A 1 106 ? 5.846 -14.440 -24.339 1.00 96.38 106 GLU A O 1
ATOM 792 N N . LEU A 1 107 ? 6.841 -12.689 -23.353 1.00 95.12 107 LEU A N 1
ATOM 793 C CA . LEU A 1 107 ? 7.507 -13.496 -22.338 1.00 95.12 107 LEU A CA 1
ATOM 794 C C . LEU A 1 107 ? 6.554 -13.807 -21.173 1.00 95.12 107 LEU A C 1
ATOM 796 O O . LEU A 1 107 ? 5.940 -12.886 -20.629 1.00 95.12 107 LEU A O 1
ATOM 800 N N . PRO A 1 108 ? 6.468 -15.074 -20.723 1.00 92.81 108 PRO A N 1
ATOM 801 C CA . PRO A 1 108 ? 5.716 -15.408 -19.522 1.00 92.81 108 PRO A CA 1
ATOM 802 C C . PRO A 1 108 ? 6.313 -14.664 -18.325 1.00 92.81 108 PRO A C 1
ATOM 804 O O . PRO A 1 108 ? 7.536 -14.520 -18.212 1.00 92.81 108 PRO A O 1
ATOM 807 N N . SER A 1 109 ? 5.451 -14.191 -17.425 1.00 87.06 109 SER A N 1
ATOM 808 C CA . SER A 1 109 ? 5.882 -13.487 -16.220 1.00 87.06 109 SER A CA 1
ATOM 809 C C . SER A 1 109 ? 6.821 -14.376 -15.405 1.00 87.06 109 SER A C 1
ATOM 811 O O . SER A 1 109 ? 6.421 -15.440 -14.934 1.00 87.06 109 SER A O 1
ATOM 813 N N . GLY A 1 110 ? 8.068 -13.939 -15.245 1.00 87.25 110 GLY A N 1
ATOM 814 C CA . GLY A 1 110 ? 9.066 -14.591 -14.406 1.00 87.25 110 GLY A CA 1
ATOM 815 C C . GLY A 1 110 ? 9.510 -13.671 -13.276 1.00 87.25 110 GLY A C 1
ATOM 816 O O . GLY A 1 110 ? 9.461 -12.447 -13.403 1.00 87.25 110 GLY A O 1
ATOM 817 N N . SER A 1 111 ? 9.954 -14.256 -12.167 1.00 83.44 111 SER A N 1
ATOM 818 C CA . SER A 1 111 ? 10.604 -13.520 -11.086 1.00 83.44 111 SER A CA 1
ATOM 819 C C . SER A 1 111 ? 12.123 -13.470 -11.296 1.00 83.44 111 SER A C 1
ATOM 821 O O . SER A 1 111 ? 12.730 -14.380 -11.860 1.00 83.44 111 SER A O 1
ATOM 823 N N . GLY A 1 112 ? 12.745 -12.385 -10.830 1.00 92.00 112 GLY A N 1
ATOM 824 C CA . GLY A 1 112 ? 14.203 -12.242 -10.779 1.00 92.00 112 GLY A CA 1
ATOM 825 C C . GLY A 1 112 ? 14.870 -11.718 -12.055 1.00 92.00 112 GLY A C 1
ATOM 826 O O . GLY A 1 112 ? 14.223 -11.315 -13.023 1.00 92.00 112 GLY A O 1
ATOM 827 N N . ASP A 1 113 ? 16.202 -11.685 -12.030 1.00 92.19 113 ASP A N 1
ATOM 828 C CA . ASP A 1 113 ? 17.015 -11.018 -13.056 1.00 92.19 113 ASP A CA 1
ATOM 829 C C . ASP A 1 113 ? 17.093 -11.808 -14.374 1.00 92.19 113 ASP A C 1
ATOM 831 O O . ASP A 1 113 ? 17.236 -11.218 -15.443 1.00 92.19 113 ASP A O 1
ATOM 835 N N . ALA A 1 114 ? 16.873 -13.127 -14.330 1.00 95.81 114 ALA A N 1
ATOM 836 C CA . ALA A 1 114 ? 16.816 -13.977 -15.521 1.00 95.81 114 ALA A CA 1
ATOM 837 C C . ALA A 1 114 ? 15.674 -13.589 -16.480 1.00 95.81 114 ALA A C 1
ATOM 839 O O . ALA A 1 114 ? 15.809 -13.727 -17.696 1.00 95.81 114 ALA A O 1
ATOM 840 N N . TYR A 1 115 ? 14.553 -13.086 -15.952 1.00 96.94 115 TYR A N 1
ATOM 841 C CA . TYR A 1 115 ? 13.466 -12.551 -16.774 1.00 96.94 115 TYR A CA 1
ATOM 842 C C . TYR A 1 115 ? 13.911 -11.278 -17.509 1.00 96.94 115 TYR A C 1
ATOM 844 O O . TYR A 1 115 ? 13.730 -11.163 -18.720 1.00 96.94 115 TYR A O 1
ATOM 852 N N . TRP A 1 116 ? 14.555 -10.351 -16.798 1.00 96.56 116 TRP A N 1
ATOM 853 C CA . TRP A 1 116 ? 15.015 -9.085 -17.372 1.00 96.56 116 TRP A CA 1
ATOM 854 C C . TRP A 1 116 ? 16.139 -9.264 -18.388 1.00 96.56 116 TRP A C 1
ATOM 856 O O . TRP A 1 116 ? 16.202 -8.490 -19.340 1.00 96.56 116 TRP A O 1
ATOM 866 N N . GLN A 1 117 ? 16.962 -10.304 -18.241 1.00 96.69 117 GLN A N 1
ATOM 867 C CA . GLN A 1 117 ? 17.956 -10.665 -19.248 1.00 96.69 117 GLN A CA 1
ATOM 868 C C . GLN A 1 117 ? 17.292 -11.062 -20.572 1.00 96.69 117 GLN A C 1
ATOM 870 O O . GLN A 1 117 ? 17.619 -10.494 -21.605 1.00 96.69 117 GLN A O 1
ATOM 875 N N . LYS A 1 118 ? 16.270 -11.929 -20.539 1.00 96.81 118 LYS A N 1
ATOM 876 C CA . LYS A 1 118 ? 15.514 -12.310 -21.749 1.00 96.81 118 LYS A CA 1
ATOM 877 C C . LYS A 1 118 ? 14.835 -11.113 -22.412 1.00 96.81 118 LYS A C 1
ATOM 879 O O . LYS A 1 118 ? 14.758 -11.049 -23.635 1.00 96.81 118 LYS A O 1
ATOM 884 N N . VAL A 1 119 ? 14.322 -10.175 -21.610 1.00 96.94 119 VAL A N 1
ATOM 885 C CA . VAL A 1 119 ? 13.745 -8.925 -22.125 1.00 96.94 119 VAL A CA 1
ATOM 886 C C . VAL A 1 119 ? 14.830 -8.086 -22.805 1.00 96.94 119 VAL A C 1
ATOM 888 O O . VAL A 1 119 ? 14.618 -7.632 -23.924 1.00 96.94 119 VAL A O 1
ATOM 891 N N . ALA A 1 120 ? 15.990 -7.911 -22.170 1.00 96.56 120 ALA A N 1
ATOM 892 C CA . ALA A 1 120 ? 17.114 -7.158 -22.725 1.00 96.56 120 ALA A CA 1
ATOM 893 C C . ALA A 1 120 ? 17.621 -7.755 -24.051 1.00 96.56 120 ALA A C 1
ATOM 895 O O . ALA A 1 120 ? 17.750 -7.026 -25.035 1.00 96.56 120 ALA A O 1
ATOM 896 N N . ASP A 1 121 ? 17.777 -9.081 -24.114 1.00 96.19 121 ASP A N 1
ATOM 897 C CA . ASP A 1 121 ? 18.207 -9.795 -25.323 1.00 96.19 121 ASP A CA 1
ATOM 898 C C . ASP A 1 121 ? 17.239 -9.568 -26.508 1.00 96.19 121 ASP A C 1
ATOM 900 O O . ASP A 1 121 ? 17.657 -9.556 -27.664 1.00 96.19 121 ASP A O 1
ATOM 904 N N . ARG A 1 122 ? 15.941 -9.354 -26.235 1.00 96.38 122 ARG A N 1
ATOM 905 C CA . ARG A 1 122 ? 14.905 -9.078 -27.252 1.00 96.38 122 ARG A CA 1
ATOM 906 C C . ARG A 1 122 ? 14.846 -7.619 -27.698 1.00 96.38 122 ARG A C 1
ATOM 908 O O . ARG A 1 122 ? 14.456 -7.355 -28.833 1.00 96.38 122 ARG A O 1
ATOM 915 N N . VAL A 1 123 ? 15.180 -6.675 -26.820 1.00 95.81 123 VAL A N 1
ATOM 916 C CA . VAL A 1 123 ? 15.207 -5.245 -27.173 1.00 95.81 123 VAL A CA 1
ATOM 917 C C . VAL A 1 123 ? 16.383 -4.954 -28.110 1.00 95.81 123 VAL A C 1
ATOM 919 O O . VAL A 1 123 ? 16.206 -4.226 -29.093 1.00 95.81 123 VAL A O 1
ATOM 922 N N . GLY A 1 124 ? 17.529 -5.592 -27.846 1.00 87.06 124 GLY A N 1
ATOM 923 C CA . GLY A 1 124 ? 18.777 -5.392 -28.579 1.00 87.06 124 GLY A CA 1
ATOM 924 C C . GLY A 1 124 ? 19.557 -4.161 -28.104 1.00 87.06 124 GLY A C 1
ATOM 925 O O . GLY A 1 124 ? 19.219 -3.537 -27.101 1.00 87.06 124 GLY A O 1
ATOM 926 N N . ASP A 1 125 ? 20.614 -3.812 -28.838 1.00 84.75 125 ASP A N 1
ATOM 927 C CA . ASP A 1 125 ? 21.335 -2.529 -28.730 1.00 84.75 125 ASP A CA 1
ATOM 928 C C . ASP A 1 125 ? 22.169 -2.307 -27.454 1.00 84.75 125 ASP A C 1
ATOM 930 O O . ASP A 1 125 ? 22.355 -1.177 -27.008 1.00 84.75 125 ASP A O 1
ATOM 934 N N . GLY A 1 126 ? 22.689 -3.379 -26.847 1.00 90.06 126 GLY A N 1
ATOM 935 C CA . GLY A 1 126 ? 23.569 -3.266 -25.674 1.00 90.06 126 GLY A CA 1
ATOM 936 C C . GLY A 1 126 ? 22.856 -2.799 -24.400 1.00 90.06 126 GLY A C 1
ATOM 937 O O . GLY A 1 126 ? 23.509 -2.462 -23.411 1.00 90.06 126 GLY A O 1
ATOM 938 N N . ILE A 1 127 ? 21.521 -2.795 -24.398 1.00 92.69 127 ILE A N 1
ATOM 939 C CA . ILE A 1 127 ? 20.726 -2.482 -23.214 1.00 92.69 127 ILE A CA 1
ATOM 940 C C . ILE A 1 127 ? 20.857 -3.629 -22.216 1.00 92.69 127 ILE A C 1
ATOM 942 O O . ILE A 1 127 ? 20.653 -4.795 -22.543 1.00 92.69 127 ILE A O 1
ATOM 946 N N . THR A 1 128 ? 21.200 -3.296 -20.975 1.00 95.19 128 THR A N 1
ATOM 947 C CA . THR A 1 128 ? 21.366 -4.290 -19.913 1.00 95.19 128 THR A CA 1
ATOM 948 C C . THR A 1 128 ? 20.028 -4.641 -19.259 1.00 95.19 128 THR A C 1
ATOM 950 O O . THR A 1 128 ? 19.075 -3.857 -19.261 1.00 95.19 128 THR A O 1
ATOM 953 N N . ALA A 1 129 ? 19.964 -5.809 -18.614 1.00 95.62 129 ALA A N 1
ATOM 954 C CA . ALA A 1 129 ? 18.810 -6.216 -17.809 1.00 95.62 129 ALA A CA 1
ATOM 955 C C . ALA A 1 129 ? 18.438 -5.173 -16.736 1.00 95.62 129 ALA A C 1
ATOM 957 O O . ALA A 1 129 ? 17.258 -4.938 -16.464 1.00 95.62 129 ALA A O 1
ATOM 958 N N . TYR A 1 130 ? 19.445 -4.513 -16.157 1.00 94.56 130 TYR A N 1
ATOM 959 C CA . TYR A 1 130 ? 19.261 -3.467 -15.156 1.00 94.56 130 TYR A CA 1
ATOM 960 C C . TYR A 1 130 ? 18.523 -2.245 -15.721 1.00 94.56 130 TYR A C 1
ATOM 962 O O . TYR A 1 130 ? 17.564 -1.769 -15.112 1.00 94.56 130 TYR A O 1
ATOM 970 N N . GLU A 1 131 ? 18.905 -1.781 -16.911 1.00 94.94 131 GLU A N 1
ATOM 971 C CA . GLU A 1 131 ? 18.251 -0.648 -17.576 1.00 94.94 131 GLU A CA 1
ATOM 972 C C . GLU A 1 131 ? 16.791 -0.958 -17.926 1.00 94.94 131 GLU A C 1
ATOM 974 O O . GLU A 1 131 ? 15.894 -0.155 -17.656 1.00 94.94 131 GLU A O 1
ATOM 979 N N . CYS A 1 132 ? 16.521 -2.165 -18.428 1.00 95.38 132 CYS A N 1
ATOM 980 C CA . CYS A 1 132 ? 15.161 -2.652 -18.678 1.00 95.38 132 CYS A CA 1
ATOM 981 C C . CYS A 1 132 ? 14.298 -2.661 -17.403 1.00 95.38 132 CYS A C 1
ATOM 983 O O . CYS A 1 132 ? 13.137 -2.234 -17.419 1.00 95.38 132 CYS A O 1
ATOM 985 N N . LYS A 1 133 ? 14.866 -3.114 -16.279 1.00 95.06 133 LYS A N 1
ATOM 986 C CA . LYS A 1 133 ? 14.201 -3.129 -14.965 1.00 95.06 133 LYS A CA 1
ATOM 987 C C . LYS A 1 133 ? 13.908 -1.709 -14.474 1.00 95.06 133 LYS A C 1
ATOM 989 O O . LYS A 1 133 ? 12.787 -1.431 -14.040 1.00 95.06 133 LYS A O 1
ATOM 994 N N . ARG A 1 134 ? 14.874 -0.797 -14.612 1.00 93.62 134 ARG A N 1
ATOM 995 C CA . ARG A 1 134 ? 14.729 0.622 -14.257 1.00 93.62 134 ARG A CA 1
ATOM 996 C C . ARG A 1 134 ? 13.651 1.306 -15.101 1.00 93.62 134 ARG A C 1
ATOM 998 O O . ARG A 1 134 ? 12.813 2.023 -14.557 1.00 93.62 134 ARG A O 1
ATOM 1005 N N . LEU A 1 135 ? 13.598 1.030 -16.407 1.00 93.62 135 LEU A N 1
ATOM 1006 C CA . LEU A 1 135 ? 12.547 1.540 -17.292 1.00 93.62 135 LEU A CA 1
ATOM 1007 C C . LEU A 1 135 ? 11.154 1.041 -16.874 1.00 93.62 135 LEU A C 1
ATOM 1009 O O . LEU A 1 135 ? 10.217 1.839 -16.812 1.00 93.62 135 LEU A O 1
ATOM 1013 N N . ALA A 1 136 ? 11.007 -0.248 -16.542 1.00 94.25 136 ALA A N 1
ATOM 1014 C CA . ALA A 1 136 ? 9.741 -0.792 -16.038 1.00 94.25 136 ALA A CA 1
ATOM 1015 C C . ALA A 1 136 ? 9.279 -0.099 -14.751 1.00 94.25 136 ALA A C 1
ATOM 1017 O O . ALA A 1 136 ? 8.102 0.250 -14.638 1.00 94.25 136 ALA A O 1
ATOM 1018 N N . GLN A 1 137 ? 10.190 0.102 -13.796 1.00 92.00 137 GLN A N 1
ATOM 1019 C CA . GLN A 1 137 ? 9.893 0.803 -12.546 1.00 92.00 137 GLN A CA 1
ATOM 1020 C C . GLN A 1 137 ? 9.488 2.251 -12.815 1.00 92.00 137 GLN A C 1
ATOM 1022 O O . GLN A 1 137 ? 8.461 2.697 -12.316 1.00 92.00 137 GLN A O 1
ATOM 1027 N N . ASN A 1 138 ? 10.215 2.958 -13.680 1.00 90.50 138 ASN A N 1
ATOM 1028 C CA . ASN A 1 138 ? 9.871 4.324 -14.066 1.00 90.50 138 ASN A CA 1
ATOM 1029 C C . ASN A 1 138 ? 8.504 4.407 -14.755 1.00 90.50 138 ASN A C 1
ATOM 1031 O O . ASN A 1 138 ? 7.771 5.361 -14.520 1.00 90.50 138 ASN A O 1
ATOM 1035 N N . GLN A 1 139 ? 8.117 3.423 -15.572 1.00 90.12 139 GLN A N 1
ATOM 1036 C CA . GLN A 1 139 ? 6.763 3.367 -16.134 1.00 90.12 139 GLN A CA 1
ATOM 1037 C C . GLN A 1 139 ? 5.702 3.124 -15.056 1.00 90.12 139 GLN A C 1
ATOM 1039 O O . GLN A 1 139 ? 4.631 3.722 -15.126 1.00 90.12 139 GLN A O 1
ATOM 1044 N N . LEU A 1 140 ? 5.988 2.280 -14.061 1.00 86.12 140 LEU A N 1
ATOM 1045 C CA . LEU A 1 140 ? 5.094 2.059 -12.924 1.00 86.12 140 LEU A CA 1
ATOM 1046 C C . LEU A 1 140 ? 4.926 3.348 -12.109 1.00 86.12 140 LEU A C 1
ATOM 1048 O O . LEU A 1 140 ? 3.798 3.754 -11.850 1.00 86.12 140 LEU A O 1
ATOM 1052 N N . PHE A 1 141 ? 6.027 4.032 -11.793 1.00 84.12 141 PHE A N 1
ATOM 1053 C CA . PHE A 1 141 ? 6.008 5.311 -11.088 1.00 84.12 141 PHE A CA 1
ATOM 1054 C C . PHE A 1 141 ? 5.347 6.414 -11.902 1.00 84.12 141 PHE A C 1
ATOM 1056 O O . PHE A 1 141 ? 4.559 7.159 -11.346 1.00 84.12 141 PHE A O 1
ATOM 1063 N N . LYS A 1 142 ? 5.582 6.508 -13.215 1.00 82.69 142 LYS A N 1
ATOM 1064 C CA . LYS A 1 142 ? 4.881 7.473 -14.078 1.00 82.69 142 LYS A CA 1
ATOM 1065 C C . LYS A 1 142 ? 3.387 7.187 -14.152 1.00 82.69 142 LYS A C 1
ATOM 1067 O O . LYS A 1 142 ? 2.605 8.127 -14.153 1.00 82.69 142 LYS A O 1
ATOM 1072 N N . LYS A 1 143 ? 2.978 5.915 -14.181 1.00 81.25 143 LYS A N 1
ATOM 1073 C CA . LYS A 1 143 ? 1.559 5.550 -14.089 1.00 81.25 143 LYS A CA 1
ATOM 1074 C C . LYS A 1 143 ? 0.985 5.915 -12.721 1.00 81.25 143 LYS A C 1
ATOM 1076 O O . LYS A 1 143 ? -0.086 6.498 -12.691 1.00 81.25 143 LYS A O 1
ATOM 1081 N N . ALA A 1 144 ? 1.721 5.671 -11.636 1.00 75.88 144 ALA A N 1
ATOM 1082 C CA . ALA A 1 144 ? 1.327 6.024 -10.270 1.00 75.88 144 ALA A CA 1
ATOM 1083 C C . ALA A 1 144 ? 1.286 7.553 -10.017 1.00 75.88 144 ALA A C 1
ATOM 1085 O O . ALA A 1 144 ? 0.384 8.066 -9.357 1.00 75.88 144 ALA A O 1
ATOM 1086 N N . ALA A 1 145 ? 2.225 8.308 -10.583 1.00 77.12 145 ALA A N 1
ATOM 1087 C CA . ALA A 1 145 ? 2.314 9.765 -10.473 1.00 77.12 145 ALA A CA 1
ATOM 1088 C C . ALA A 1 145 ? 1.345 10.477 -11.432 1.00 77.12 145 ALA A C 1
ATOM 1090 O O . ALA A 1 145 ? 0.753 11.498 -11.095 1.00 77.12 145 ALA A O 1
ATOM 1091 N N . GLY A 1 146 ? 1.127 9.913 -12.622 1.00 60.94 146 GLY A N 1
ATOM 1092 C CA . GLY A 1 146 ? 0.067 10.338 -13.535 1.00 60.94 146 GLY A CA 1
ATOM 1093 C C . GLY A 1 146 ? -1.323 10.014 -12.991 1.00 60.94 146 GLY A C 1
ATOM 1094 O O . GLY A 1 146 ? -2.286 10.700 -13.334 1.00 60.94 146 GLY A O 1
ATOM 1095 N N . THR A 1 147 ? -1.437 9.018 -12.103 1.00 54.81 147 THR A N 1
ATOM 1096 C CA . THR A 1 147 ? -2.641 8.859 -11.297 1.00 54.81 147 THR A CA 1
ATOM 1097 C C . THR A 1 147 ? -2.751 9.931 -10.230 1.00 54.81 147 THR A C 1
ATOM 1099 O O . THR A 1 147 ? -3.821 10.488 -10.179 1.00 54.81 147 THR A O 1
ATOM 1102 N N . SER A 1 148 ? -1.745 10.359 -9.458 1.00 55.28 148 SER A N 1
ATOM 1103 C CA . SER A 1 148 ? -2.008 11.367 -8.401 1.00 55.28 148 SER A CA 1
ATOM 1104 C C . SER A 1 148 ? -2.608 12.686 -8.927 1.00 55.28 148 SER A C 1
ATOM 1106 O O . SER A 1 148 ? -3.555 13.200 -8.344 1.00 55.28 148 SER A O 1
ATOM 1108 N N . SER A 1 149 ? -2.176 13.182 -10.089 1.00 54.03 149 SER A N 1
ATOM 1109 C CA . SER A 1 149 ? -2.747 14.400 -10.702 1.00 54.03 149 SER A CA 1
ATOM 1110 C C . SER A 1 149 ? -4.098 14.195 -11.418 1.00 54.03 149 SER A C 1
ATOM 1112 O O . SER A 1 149 ? -4.832 15.164 -11.609 1.00 54.03 149 SER A O 1
ATOM 1114 N N . ASN A 1 150 ? -4.470 12.955 -11.762 1.00 53.94 150 ASN A N 1
ATOM 1115 C CA . ASN A 1 150 ? -5.794 12.599 -12.307 1.00 53.94 150 ASN A CA 1
ATOM 1116 C C . ASN A 1 150 ? -6.743 11.961 -11.271 1.00 53.94 150 ASN A C 1
ATOM 1118 O O . ASN A 1 150 ? -7.944 11.874 -11.508 1.00 53.94 150 ASN A O 1
ATOM 1122 N N . PHE A 1 151 ? -6.231 11.534 -10.120 1.00 54.56 151 PHE A N 1
ATOM 1123 C CA . PHE A 1 151 ? -6.976 10.908 -9.029 1.00 54.56 151 PHE A CA 1
ATOM 1124 C C . PHE A 1 151 ? -7.719 11.988 -8.241 1.00 54.56 151 PHE A C 1
ATOM 1126 O O . PHE A 1 151 ? -8.909 11.847 -7.995 1.00 54.56 151 PHE A O 1
ATOM 1133 N N . PHE A 1 152 ? -7.090 13.140 -7.980 1.00 51.66 152 PHE A N 1
ATOM 1134 C CA . PHE A 1 152 ? -7.779 14.264 -7.330 1.00 51.66 152 PHE A CA 1
ATOM 1135 C C . PHE A 1 152 ? -8.748 15.029 -8.243 1.00 51.66 152 PHE A C 1
ATOM 1137 O O . PHE A 1 152 ? -9.625 15.717 -7.738 1.00 51.66 152 PHE A O 1
ATOM 1144 N N . LYS A 1 153 ? -8.655 14.889 -9.574 1.00 54.44 153 LYS A N 1
ATOM 1145 C CA . LYS A 1 153 ? -9.589 15.560 -10.498 1.00 54.44 153 LYS A CA 1
ATOM 1146 C C . LYS A 1 153 ? -10.942 14.862 -10.630 1.00 54.44 153 LYS A C 1
ATOM 1148 O O . LYS A 1 153 ? -11.916 15.526 -10.949 1.00 54.44 153 LYS A O 1
ATOM 1153 N N . ASN A 1 154 ? -11.008 13.554 -10.377 1.00 51.91 154 ASN A N 1
ATOM 1154 C CA . ASN A 1 154 ? -12.260 12.797 -10.481 1.00 51.91 154 ASN A CA 1
ATOM 1155 C C . ASN A 1 154 ? -12.961 12.568 -9.134 1.00 51.91 154 ASN A C 1
ATOM 1157 O O . ASN A 1 154 ? -14.139 12.231 -9.133 1.00 51.91 154 ASN A O 1
ATOM 1161 N N . PHE A 1 155 ? -12.267 12.736 -8.002 1.00 45.97 155 PHE A N 1
ATOM 1162 C CA . PHE A 1 155 ? -12.840 12.496 -6.668 1.00 45.97 155 PHE A CA 1
ATOM 1163 C C . PHE A 1 155 ? -13.088 13.763 -5.841 1.00 45.97 155 PHE A C 1
ATOM 1165 O O . PHE A 1 155 ? -13.696 13.673 -4.780 1.00 45.97 155 PHE A O 1
ATOM 1172 N N . VAL A 1 156 ? -12.683 14.940 -6.327 1.00 46.84 156 VAL A N 1
ATOM 1173 C CA . VAL A 1 156 ? -12.985 16.230 -5.687 1.00 46.84 156 VAL A CA 1
ATOM 1174 C C . VAL A 1 156 ? -13.651 17.150 -6.707 1.00 46.84 156 VAL A C 1
ATOM 1176 O O . VAL A 1 156 ? -13.129 18.190 -7.091 1.00 46.84 156 VAL A O 1
ATOM 1179 N N . ASP A 1 157 ? -14.821 16.736 -7.181 1.00 47.72 157 ASP A N 1
ATOM 1180 C CA . ASP A 1 157 ? -15.801 17.681 -7.703 1.00 47.72 157 ASP A CA 1
ATOM 1181 C C . ASP A 1 157 ? -16.573 18.146 -6.459 1.00 47.72 157 ASP A C 1
ATOM 1183 O O . ASP A 1 157 ? -17.441 17.423 -5.964 1.00 47.72 157 ASP A O 1
ATOM 1187 N N . VAL A 1 158 ? -16.181 19.280 -5.858 1.00 53.03 158 VAL A N 1
ATOM 1188 C CA . VAL A 1 158 ? -16.893 19.855 -4.699 1.00 53.03 158 VAL A CA 1
ATOM 1189 C C . VAL A 1 158 ? -18.253 20.343 -5.190 1.00 53.03 158 VAL A C 1
ATOM 1191 O O . VAL A 1 158 ? -18.463 21.516 -5.486 1.00 53.03 158 VAL A O 1
ATOM 1194 N N . LYS A 1 159 ? -19.193 19.413 -5.330 1.00 45.22 159 LYS A N 1
ATOM 1195 C CA . LYS A 1 159 ? -20.610 19.702 -5.511 1.00 45.22 159 LYS A CA 1
ATOM 1196 C C . LYS A 1 159 ? -21.241 19.793 -4.131 1.00 45.22 159 LYS A C 1
ATOM 1198 O O . LYS A 1 159 ? -21.916 18.872 -3.687 1.00 45.22 159 LYS A O 1
ATOM 1203 N N . GLY A 1 160 ? -20.969 20.892 -3.440 1.00 52.44 160 GLY A N 1
ATOM 1204 C CA . GLY A 1 160 ? -21.539 21.167 -2.129 1.00 52.44 160 GLY A CA 1
ATOM 1205 C C . GLY A 1 160 ? -21.199 22.570 -1.652 1.00 52.44 160 GLY A C 1
ATOM 1206 O O . GLY A 1 160 ? -20.105 23.070 -1.903 1.00 52.44 160 GLY A O 1
ATOM 1207 N N . GLU A 1 161 ? -22.164 23.203 -0.992 1.00 50.56 161 GLU A N 1
ATOM 1208 C CA . GLU A 1 161 ? -21.968 24.435 -0.233 1.00 50.56 161 GLU A CA 1
ATOM 1209 C C . GLU A 1 161 ? -20.976 24.155 0.904 1.00 50.56 161 GLU A C 1
ATOM 1211 O O . GLU A 1 161 ? -21.086 23.138 1.592 1.00 50.56 161 GLU A O 1
ATOM 1216 N N . TYR A 1 162 ? -19.980 25.025 1.073 1.00 47.66 162 TYR A N 1
ATOM 1217 C CA . TYR A 1 162 ? -19.022 24.929 2.170 1.00 47.66 162 TYR A CA 1
ATOM 1218 C C . TYR A 1 162 ? -19.775 24.984 3.503 1.00 47.66 162 TYR A C 1
ATOM 1220 O O . TYR A 1 162 ? -20.327 26.020 3.864 1.00 47.66 162 TYR A O 1
ATOM 1228 N N . VAL A 1 163 ? -19.787 23.876 4.242 1.00 54.78 163 VAL A N 1
ATOM 1229 C CA . VAL A 1 163 ? -20.243 23.861 5.634 1.00 54.78 163 VAL A CA 1
ATOM 1230 C C . VAL A 1 163 ? -19.044 24.220 6.504 1.00 54.78 163 VAL A C 1
ATOM 1232 O O . VAL A 1 163 ? -18.028 23.529 6.484 1.00 54.78 163 VAL A O 1
ATOM 1235 N N . GLU A 1 164 ? -19.152 25.323 7.241 1.00 61.00 164 GLU A N 1
ATOM 1236 C CA . GLU A 1 164 ? -18.054 25.987 7.965 1.00 61.00 164 GLU A CA 1
ATOM 1237 C C . GLU A 1 164 ? -17.459 25.149 9.121 1.00 61.00 164 GLU A C 1
ATOM 1239 O O . GLU A 1 164 ? -16.431 25.507 9.690 1.00 61.00 164 GLU A O 1
ATOM 1244 N N . SER A 1 165 ? -18.068 24.007 9.457 1.00 55.66 165 SER A N 1
ATOM 1245 C CA . SER A 1 165 ? -17.640 23.135 10.557 1.00 55.66 165 SER A CA 1
ATOM 1246 C C . SER A 1 165 ? -17.971 21.653 10.318 1.00 55.66 165 SER A C 1
ATOM 1248 O O . SER A 1 165 ? -18.678 21.009 11.089 1.00 55.66 165 SER A O 1
ATOM 1250 N N . GLY A 1 166 ? -17.446 21.075 9.236 1.00 47.66 166 GLY A N 1
ATOM 1251 C CA . GLY A 1 166 ? -17.379 19.619 9.073 1.00 47.66 166 GLY A CA 1
ATOM 1252 C C . GLY A 1 166 ? -16.045 19.086 9.589 1.00 47.66 166 GLY A C 1
ATOM 1253 O O . GLY A 1 166 ? -15.008 19.381 9.001 1.00 47.66 166 GLY A O 1
ATOM 1254 N N . TYR A 1 167 ? -16.051 18.312 10.676 1.00 46.22 167 TYR A N 1
ATOM 1255 C CA . TYR A 1 167 ? -14.854 17.612 11.149 1.00 46.22 167 TYR A CA 1
ATOM 1256 C C . TYR A 1 167 ? -14.482 16.543 10.110 1.00 46.22 167 TYR A C 1
ATOM 1258 O O . TYR A 1 167 ? -15.218 15.577 9.911 1.00 46.22 167 TYR A O 1
ATOM 1266 N N . VAL A 1 168 ? -13.381 16.752 9.389 1.00 52.81 168 VAL A N 1
ATOM 1267 C CA . VAL A 1 168 ? -12.839 15.755 8.463 1.00 52.81 168 VAL A CA 1
ATOM 1268 C C . VAL A 1 168 ? -11.985 14.814 9.294 1.00 52.81 168 VAL A C 1
ATOM 1270 O O . VAL A 1 168 ? -10.991 15.240 9.871 1.00 52.81 168 VAL A O 1
ATOM 1273 N N . ASP A 1 169 ? -12.389 13.550 9.376 1.00 51.72 169 ASP A N 1
ATOM 1274 C CA . ASP A 1 169 ? -11.615 12.515 10.053 1.00 51.72 169 ASP A CA 1
ATOM 1275 C C . ASP A 1 169 ? -10.218 12.428 9.410 1.00 51.72 169 ASP A C 1
ATOM 1277 O O . ASP A 1 169 ? -10.065 12.027 8.250 1.00 51.72 169 ASP A O 1
ATOM 1281 N N . GLU A 1 170 ? -9.192 12.862 10.144 1.00 56.78 170 GLU A N 1
ATOM 1282 C CA . GLU A 1 170 ? -7.805 12.943 9.670 1.00 56.78 170 GLU A CA 1
ATOM 1283 C C . GLU A 1 170 ? -7.283 11.565 9.229 1.00 56.78 170 GLU A C 1
ATOM 1285 O O . GLU A 1 170 ? -6.414 11.468 8.358 1.00 56.78 170 GLU A O 1
ATOM 1290 N N . THR A 1 171 ? -7.874 10.483 9.751 1.00 56.72 171 THR A N 1
ATOM 1291 C CA . THR A 1 171 ?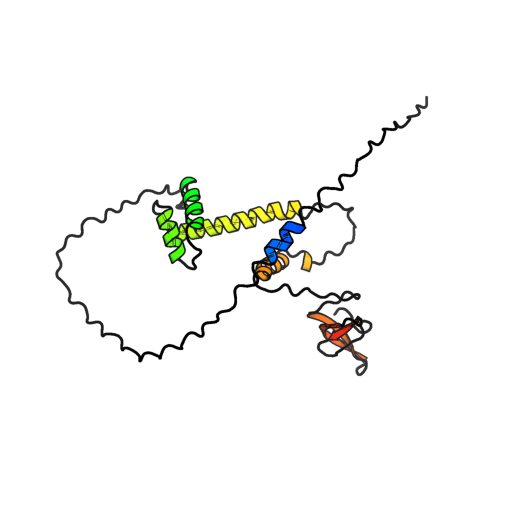 -7.538 9.112 9.347 1.00 56.72 171 THR A CA 1
ATOM 1292 C C . THR A 1 171 ? -8.096 8.724 7.976 1.00 56.72 171 THR A C 1
ATOM 1294 O O . THR A 1 171 ? -7.488 7.902 7.282 1.00 56.72 171 THR A O 1
ATOM 1297 N N . ALA A 1 172 ? -9.198 9.342 7.540 1.00 54.41 172 ALA A N 1
ATOM 1298 C CA . ALA A 1 172 ? -9.755 9.170 6.199 1.00 54.41 172 ALA A CA 1
ATOM 1299 C C . ALA A 1 172 ? -9.047 10.051 5.153 1.00 54.41 172 ALA A C 1
ATOM 1301 O O . ALA A 1 172 ? -9.047 9.716 3.966 1.00 54.41 172 ALA A O 1
ATOM 1302 N N . ALA A 1 173 ? -8.431 11.153 5.592 1.00 53.72 173 ALA A N 1
ATOM 1303 C CA . ALA A 1 173 ? -7.731 12.101 4.730 1.00 53.72 173 ALA A CA 1
ATOM 1304 C C . ALA A 1 173 ? -6.246 11.768 4.494 1.00 53.72 173 ALA A C 1
ATOM 1306 O O . ALA A 1 173 ? -5.653 12.348 3.585 1.00 53.72 173 ALA A O 1
ATOM 1307 N N . ASP A 1 174 ? -5.637 10.846 5.253 1.00 60.81 174 ASP A N 1
ATOM 1308 C CA . ASP A 1 174 ? -4.233 10.474 5.050 1.00 60.81 174 ASP A CA 1
ATOM 1309 C C . ASP A 1 174 ? -4.061 9.585 3.793 1.00 60.81 174 ASP A C 1
ATOM 1311 O O . ASP A 1 174 ? -4.447 8.403 3.789 1.00 60.81 174 ASP A O 1
ATOM 1315 N N . PRO A 1 175 ? -3.444 10.102 2.710 1.00 60.75 175 PRO A N 1
ATOM 1316 C CA . PRO A 1 175 ? -3.265 9.354 1.470 1.00 60.75 175 PRO A CA 1
ATOM 1317 C C . PRO A 1 175 ? -2.407 8.094 1.657 1.00 60.75 175 PRO A C 1
ATOM 1319 O O . PRO A 1 175 ? -2.547 7.141 0.885 1.00 60.75 175 PRO A O 1
ATOM 1322 N N . MET A 1 176 ? -1.559 8.029 2.691 1.00 60.09 176 MET A N 1
ATOM 1323 C CA . MET A 1 176 ? -0.777 6.826 3.002 1.00 60.09 176 MET A CA 1
ATOM 1324 C C . MET A 1 176 ? -1.640 5.697 3.583 1.00 60.09 176 MET A C 1
ATOM 1326 O O . MET A 1 176 ? -1.410 4.527 3.258 1.00 60.09 176 MET A O 1
ATOM 1330 N N . THR A 1 177 ? -2.672 6.016 4.368 1.00 64.06 177 THR A N 1
ATOM 1331 C CA . THR A 1 177 ? -3.632 5.030 4.902 1.00 64.06 177 THR A CA 1
ATOM 1332 C C . THR A 1 177 ? -4.495 4.458 3.779 1.00 64.06 177 THR A C 1
ATOM 1334 O O . THR A 1 177 ? -4.684 3.241 3.679 1.00 64.06 177 THR A O 1
ATOM 1337 N N . GLN A 1 178 ? -4.916 5.309 2.842 1.00 61.16 178 GLN A N 1
ATOM 1338 C CA . GLN A 1 178 ? -5.674 4.892 1.663 1.00 61.16 178 GLN A CA 1
ATOM 1339 C C . GLN A 1 178 ? -4.839 4.010 0.714 1.00 61.16 178 GLN A C 1
ATOM 1341 O O . GLN A 1 178 ? -5.334 3.007 0.191 1.00 61.16 178 GLN A O 1
ATOM 1346 N N . MET A 1 179 ? -3.548 4.316 0.543 1.00 58.31 179 MET A N 1
ATOM 1347 C CA . MET A 1 179 ? -2.639 3.542 -0.312 1.00 58.31 179 MET A CA 1
ATOM 1348 C C . MET A 1 179 ? -2.231 2.199 0.324 1.00 58.31 179 MET A C 1
ATOM 1350 O O . MET A 1 179 ? -2.112 1.193 -0.385 1.00 58.31 179 MET A O 1
ATOM 1354 N N . LYS A 1 180 ? -2.120 2.138 1.659 1.00 55.41 180 LYS A N 1
ATOM 1355 C CA . LYS A 1 180 ? -1.957 0.885 2.418 1.00 55.41 180 LYS A CA 1
ATOM 1356 C C . LYS A 1 180 ? -3.186 -0.021 2.278 1.00 55.41 180 LYS A C 1
ATOM 1358 O O . LYS A 1 180 ? -3.033 -1.228 2.093 1.00 55.41 180 LYS A O 1
ATOM 1363 N N . ASN A 1 181 ? -4.382 0.564 2.257 1.00 52.44 181 ASN A N 1
ATOM 1364 C CA . ASN A 1 181 ? -5.636 -0.157 2.025 1.00 52.44 181 ASN A CA 1
ATOM 1365 C C . ASN A 1 181 ? -5.802 -0.602 0.557 1.00 52.44 181 ASN A C 1
ATOM 1367 O O . ASN A 1 181 ? -6.390 -1.652 0.296 1.00 52.44 181 ASN A O 1
ATOM 1371 N N . PHE A 1 182 ? -5.242 0.138 -0.407 1.00 50.91 182 PHE A N 1
ATOM 1372 C CA . PHE A 1 182 ? -5.302 -0.207 -1.833 1.00 50.91 182 PHE A CA 1
ATOM 1373 C C . PHE A 1 182 ? -4.313 -1.315 -2.233 1.00 50.91 182 PHE A C 1
ATO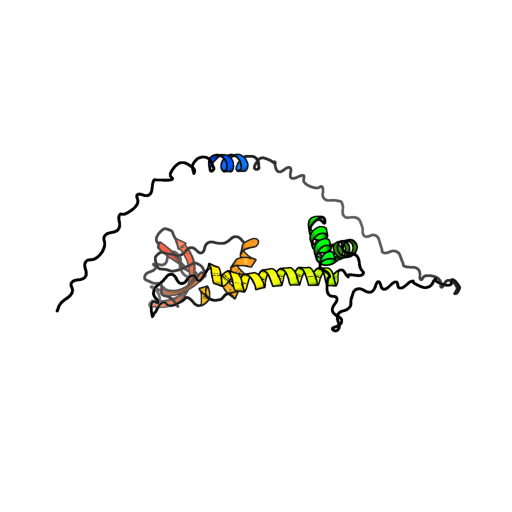M 1375 O O . PHE A 1 182 ? -4.696 -2.247 -2.939 1.00 50.91 182 PHE A O 1
ATOM 1382 N N . TRP A 1 183 ? -3.059 -1.270 -1.765 1.00 48.66 183 TRP A N 1
ATOM 1383 C CA . TRP A 1 183 ? -2.067 -2.309 -2.091 1.00 48.66 183 TRP A CA 1
ATOM 1384 C C . TRP A 1 183 ? -2.149 -3.527 -1.155 1.00 48.66 183 TRP A C 1
ATOM 1386 O O . TRP A 1 183 ? -1.922 -4.655 -1.591 1.00 48.66 183 TRP A O 1
ATOM 1396 N N . GLY A 1 184 ? -2.568 -3.338 0.102 1.00 46.84 184 GLY A N 1
ATOM 1397 C CA . GLY A 1 184 ? -2.856 -4.434 1.037 1.00 46.84 184 GLY A CA 1
ATOM 1398 C C . GLY A 1 184 ? -4.139 -5.213 0.713 1.00 46.84 184 GLY A C 1
ATOM 1399 O O . GLY A 1 184 ? -4.244 -6.388 1.058 1.00 46.84 184 GLY A O 1
ATOM 1400 N N . GLY A 1 185 ? -5.091 -4.603 -0.003 1.00 42.78 185 GLY A N 1
ATOM 1401 C CA . GLY A 1 185 ? -6.379 -5.214 -0.356 1.00 42.78 185 GLY A CA 1
ATOM 1402 C C . GLY A 1 185 ? -6.367 -6.150 -1.572 1.00 42.78 185 GLY A C 1
ATOM 1403 O O . GLY A 1 185 ? -7.385 -6.775 -1.854 1.00 42.78 185 GLY A O 1
ATOM 1404 N N . MET A 1 186 ? -5.250 -6.264 -2.302 1.00 49.56 186 MET A N 1
ATOM 1405 C CA . MET A 1 186 ? -5.148 -7.138 -3.486 1.00 49.56 186 MET A CA 1
ATOM 1406 C C . MET A 1 186 ? -4.655 -8.564 -3.157 1.00 49.56 186 MET A C 1
ATOM 1408 O O . MET A 1 186 ? -4.743 -9.451 -4.000 1.00 49.56 186 MET A O 1
ATOM 1412 N N . LEU A 1 187 ? -4.184 -8.809 -1.928 1.00 53.59 187 LEU A N 1
ATOM 1413 C CA . LEU A 1 187 ? -3.781 -10.139 -1.432 1.00 53.59 187 LEU A CA 1
ATOM 1414 C C . LEU A 1 187 ? -4.366 -10.494 -0.054 1.00 53.59 187 LEU A C 1
ATOM 1416 O O . LEU A 1 187 ? -4.167 -11.609 0.422 1.00 53.59 187 LEU A O 1
ATOM 1420 N N . GLY A 1 188 ? -5.095 -9.578 0.585 1.00 49.00 188 GLY A N 1
ATOM 1421 C CA . GLY A 1 188 ? -5.707 -9.787 1.892 1.00 49.00 188 GLY A CA 1
ATOM 1422 C C . GLY A 1 188 ? -7.180 -9.422 1.847 1.00 49.00 188 GLY A C 1
ATOM 1423 O O . GLY A 1 188 ? -7.524 -8.282 1.547 1.00 49.00 188 GLY A O 1
ATOM 1424 N N . MET A 1 189 ? -8.032 -10.407 2.133 1.00 43.19 189 MET A N 1
ATOM 1425 C CA . MET A 1 189 ? -9.469 -10.266 2.360 1.00 43.19 189 MET A CA 1
ATOM 1426 C C . MET A 1 189 ? -9.787 -8.938 3.055 1.00 43.19 189 MET A C 1
ATOM 1428 O O . MET A 1 189 ? -9.344 -8.701 4.180 1.00 43.19 189 MET A O 1
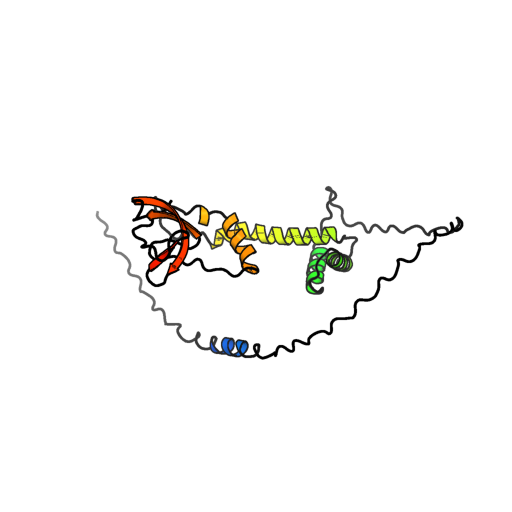ATOM 1432 N N . LYS A 1 190 ? -10.566 -8.079 2.388 1.00 50.62 190 LYS A N 1
ATOM 1433 C CA . LYS A 1 190 ? -11.212 -6.936 3.033 1.00 50.62 190 LYS A CA 1
ATOM 1434 C C . LYS A 1 190 ? -12.085 -7.498 4.151 1.00 50.62 190 LYS A C 1
ATOM 1436 O O . LYS A 1 190 ? -13.155 -8.033 3.879 1.00 50.62 190 LYS A O 1
ATOM 1441 N N . LYS A 1 191 ? -11.614 -7.435 5.395 1.00 60.91 191 LYS A N 1
ATOM 1442 C CA . LYS A 1 191 ? -12.497 -7.618 6.541 1.00 60.91 191 LYS A CA 1
ATOM 1443 C C . LYS A 1 191 ? -13.296 -6.327 6.624 1.00 60.91 191 LYS A C 1
ATOM 1445 O O . LYS A 1 191 ? -12.747 -5.297 7.007 1.00 60.91 191 LYS A O 1
ATOM 1450 N N . GLU A 1 192 ? -14.524 -6.368 6.122 1.00 67.00 192 GLU A N 1
ATOM 1451 C CA . GLU A 1 192 ? -15.474 -5.272 6.268 1.00 67.00 192 GLU A CA 1
ATOM 1452 C C . GLU A 1 192 ? -15.509 -4.883 7.746 1.00 67.00 192 GLU A C 1
ATOM 1454 O O . GLU A 1 192 ? -15.626 -5.734 8.632 1.00 67.00 192 GLU A O 1
ATOM 1459 N N . VAL A 1 193 ? -15.255 -3.604 8.007 1.00 75.50 193 VAL A N 1
ATOM 1460 C CA . VAL A 1 193 ? -15.278 -3.070 9.362 1.00 75.50 193 VAL A CA 1
ATOM 1461 C C . VAL A 1 193 ? -16.746 -2.918 9.711 1.00 75.50 193 VAL A C 1
ATOM 1463 O O . VAL A 1 193 ? -17.419 -2.021 9.214 1.00 75.50 193 VAL A O 1
ATOM 1466 N N . GLU A 1 194 ? -17.254 -3.850 10.505 1.00 83.06 194 GLU A N 1
ATOM 1467 C CA . GLU A 1 194 ? -18.599 -3.768 11.056 1.00 83.06 194 GLU A CA 1
ATOM 1468 C C . GLU A 1 194 ? -18.661 -2.547 11.988 1.00 83.06 194 GLU A C 1
ATOM 1470 O O . GLU A 1 194 ? -17.840 -2.414 12.904 1.00 83.06 194 GLU A O 1
ATOM 1475 N N . VAL A 1 195 ? -19.608 -1.647 11.716 1.00 89.25 195 VAL A N 1
ATOM 1476 C CA . VAL A 1 195 ? -19.887 -0.438 12.502 1.00 89.25 195 VAL A CA 1
ATOM 1477 C C . VAL A 1 195 ? -21.249 -0.615 13.170 1.00 89.25 195 VAL A C 1
ATOM 1479 O O . VAL A 1 195 ? -22.204 -1.049 12.527 1.00 89.25 195 VAL A O 1
ATOM 1482 N N . SER A 1 196 ? -21.331 -0.317 14.463 1.00 90.00 196 SER A N 1
ATOM 1483 C CA . SER A 1 196 ? -22.576 -0.365 15.242 1.00 90.00 196 SER A CA 1
ATOM 1484 C C . SER A 1 196 ? -23.422 0.890 15.028 1.00 90.00 196 SER A C 1
ATOM 1486 O O . SER A 1 196 ? -22.907 1.924 14.608 1.00 90.00 196 SER A O 1
ATOM 1488 N N . GLU A 1 197 ? -24.713 0.820 15.361 1.00 90.06 197 GLU A N 1
ATOM 1489 C CA . GLU A 1 197 ? -25.625 1.975 15.303 1.00 90.06 197 GLU A CA 1
ATOM 1490 C C . GLU A 1 197 ? -25.152 3.143 16.189 1.00 90.06 197 GLU A C 1
ATOM 1492 O O . GLU A 1 197 ? -25.353 4.302 15.840 1.00 90.06 197 GLU A O 1
ATOM 1497 N N . ASP A 1 198 ? -24.447 2.839 17.283 1.00 91.94 198 ASP A N 1
ATOM 1498 C CA . ASP A 1 198 ? -23.857 3.818 18.204 1.00 91.94 198 ASP A CA 1
ATOM 1499 C C . ASP A 1 198 ? -22.501 4.380 17.719 1.00 91.94 198 ASP A C 1
ATOM 1501 O O . ASP A 1 198 ? -21.845 5.136 18.434 1.00 91.94 198 ASP A O 1
ATOM 1505 N N . GLY A 1 199 ? -22.050 4.008 16.514 1.00 94.00 199 GLY A N 1
ATOM 1506 C CA . GLY A 1 199 ? -20.823 4.525 15.897 1.00 94.00 199 GLY A CA 1
ATOM 1507 C C . GLY A 1 199 ? -19.525 3.824 16.314 1.00 94.00 199 GLY A C 1
ATOM 1508 O O . GLY A 1 199 ? -18.448 4.239 15.892 1.00 94.00 199 GLY A O 1
ATOM 1509 N N . PHE A 1 200 ? -19.591 2.746 17.101 1.00 96.19 200 PHE A N 1
ATOM 1510 C CA . PHE A 1 200 ? -18.404 1.963 17.471 1.00 96.19 200 PHE A CA 1
ATOM 1511 C C . PHE A 1 200 ? -18.029 0.929 16.407 1.00 96.19 200 PHE A C 1
ATOM 1513 O O . PHE A 1 200 ? -18.917 0.329 15.796 1.00 96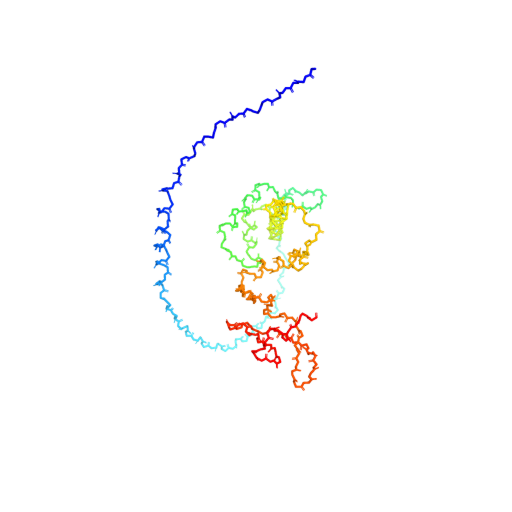.19 200 PHE A O 1
ATOM 1520 N N . TYR A 1 201 ? -16.731 0.649 16.252 1.00 95.62 201 TYR A N 1
ATOM 1521 C CA . TYR A 1 201 ? -16.212 -0.361 15.320 1.00 95.62 201 TYR A CA 1
ATOM 1522 C C . TYR A 1 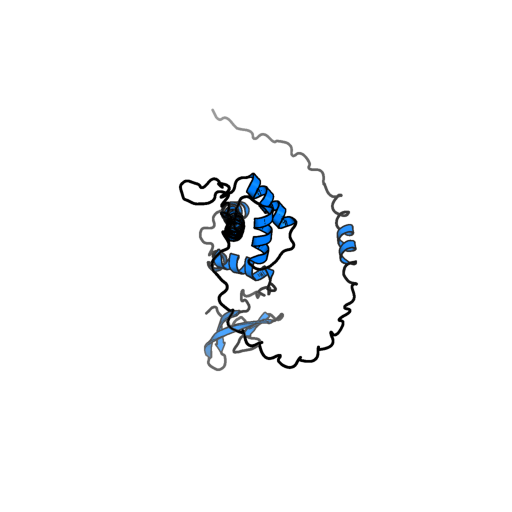201 ? -15.229 -1.346 15.972 1.00 95.62 201 TYR A C 1
ATOM 1524 O O . TYR A 1 201 ? -14.584 -1.063 16.986 1.00 95.62 201 TYR A O 1
ATOM 1532 N N . VAL A 1 202 ? -15.082 -2.534 15.373 1.00 96.25 202 VAL A N 1
ATOM 1533 C CA . VAL A 1 202 ? -14.190 -3.586 15.890 1.00 96.25 202 VAL A CA 1
ATOM 1534 C C . VAL A 1 202 ? -12.728 -3.128 15.893 1.00 96.25 202 VAL A C 1
ATOM 1536 O O . VAL A 1 202 ? -12.167 -2.756 14.865 1.00 96.25 202 VAL A O 1
ATOM 1539 N N . GLY A 1 203 ? -12.081 -3.211 17.055 1.00 95.69 203 GLY A N 1
ATOM 1540 C CA . GLY A 1 203 ? -10.691 -2.816 17.278 1.00 95.69 203 GLY A CA 1
ATOM 1541 C C . GLY A 1 203 ? -10.505 -1.416 17.872 1.00 95.69 203 GLY A C 1
ATOM 1542 O O . GLY A 1 203 ? -9.379 -1.122 18.298 1.00 95.69 203 GLY A O 1
ATOM 1543 N N . GLN A 1 204 ? -11.567 -0.603 17.948 1.00 96.44 204 GLN A N 1
ATOM 1544 C CA . GLN A 1 204 ? -11.564 0.727 18.565 1.00 96.44 204 GLN A CA 1
ATOM 1545 C C . GLN A 1 204 ? -11.211 0.647 20.058 1.00 96.44 204 GLN A C 1
ATOM 1547 O O . GLN A 1 204 ? -11.606 -0.293 20.759 1.00 96.44 204 GLN A O 1
ATOM 1552 N N . LYS A 1 205 ? -10.442 1.629 20.541 1.00 97.75 205 LYS A N 1
ATOM 1553 C CA . LYS A 1 205 ? -10.157 1.811 21.970 1.00 97.75 205 LYS A CA 1
ATOM 1554 C C . LYS A 1 205 ? -11.290 2.613 22.598 1.00 97.75 205 LYS A C 1
ATOM 1556 O O . LYS A 1 205 ? -11.644 3.666 22.081 1.00 97.75 205 LYS A O 1
ATOM 1561 N N . VAL A 1 206 ? -11.841 2.110 23.691 1.00 98.12 206 VAL A N 1
ATOM 1562 C CA . VAL A 1 206 ? -12.986 2.707 24.385 1.00 98.12 206 VAL A CA 1
ATOM 1563 C C . VAL A 1 206 ? -12.790 2.603 25.892 1.00 98.12 206 VAL A C 1
ATOM 1565 O O . VAL A 1 206 ? -11.984 1.804 26.367 1.00 98.12 206 VAL A O 1
ATOM 1568 N N . GLN A 1 207 ? -13.547 3.379 26.657 1.00 98.31 207 GLN A N 1
ATOM 1569 C CA . GLN A 1 207 ? -13.634 3.235 28.106 1.00 98.31 207 GLN A CA 1
ATOM 1570 C C . GLN A 1 207 ? -14.984 2.650 28.503 1.00 98.31 207 GLN A C 1
ATOM 1572 O O . GLN A 1 207 ? -16.030 3.123 28.066 1.00 98.31 207 GLN A O 1
ATOM 1577 N N . TYR A 1 208 ? -14.962 1.646 29.378 1.00 98.19 208 TYR A N 1
ATOM 1578 C CA . TYR A 1 208 ? -16.149 0.984 29.918 1.00 98.19 208 TYR A CA 1
ATOM 1579 C C . TYR A 1 208 ? -16.305 1.256 31.417 1.00 98.19 208 TYR A C 1
ATOM 1581 O O . TYR A 1 208 ? -15.345 1.147 32.186 1.00 98.19 208 TYR A O 1
ATOM 1589 N N . LYS A 1 209 ? -17.523 1.589 31.857 1.00 98.06 209 LYS A N 1
ATOM 1590 C CA . LYS A 1 209 ? -17.835 1.796 33.277 1.00 98.06 209 LYS A CA 1
ATOM 1591 C C . LYS A 1 209 ? -18.159 0.465 33.961 1.00 98.06 209 LYS A C 1
ATOM 1593 O O . LYS A 1 209 ? -19.249 -0.081 33.799 1.00 98.06 209 LYS A O 1
ATOM 1598 N N . SER A 1 210 ? -17.238 -0.037 34.784 1.00 97.25 210 SER A N 1
ATOM 1599 C CA . SER A 1 210 ? -17.453 -1.271 35.547 1.00 97.25 210 SER A CA 1
ATOM 1600 C C . SER A 1 210 ? -18.443 -1.055 36.692 1.00 97.25 210 SER A C 1
ATOM 1602 O O . SER A 1 210 ? -18.198 -0.230 37.571 1.00 97.25 210 SER A O 1
ATOM 1604 N N . ALA A 1 211 ? -19.529 -1.832 36.727 1.00 95.25 211 ALA A N 1
ATOM 1605 C CA . ALA A 1 211 ? -20.514 -1.778 37.810 1.00 95.25 211 ALA A CA 1
ATOM 1606 C C . ALA A 1 211 ? -19.925 -2.195 39.171 1.00 95.25 211 ALA A C 1
ATOM 1608 O O . ALA A 1 211 ? -20.272 -1.616 40.194 1.00 95.25 211 ALA A O 1
ATOM 1609 N N . THR A 1 212 ? -19.001 -3.162 39.185 1.00 96.44 212 THR A N 1
ATOM 1610 C CA . THR A 1 212 ? -18.396 -3.689 40.420 1.00 96.44 212 THR A CA 1
ATOM 1611 C C . THR A 1 212 ? -17.442 -2.692 41.071 1.00 96.44 212 THR A C 1
ATOM 1613 O O . THR A 1 212 ? -17.431 -2.554 42.288 1.00 96.44 212 THR A O 1
ATOM 1616 N N . PHE A 1 213 ? -16.640 -1.991 40.266 1.00 96.19 213 PHE A N 1
ATOM 1617 C CA . PHE A 1 213 ? -15.626 -1.055 40.766 1.00 96.19 213 PHE A CA 1
ATOM 1618 C C . PHE A 1 213 ? -16.062 0.413 40.687 1.00 96.19 213 PHE A C 1
ATOM 1620 O O . PHE A 1 213 ? -15.318 1.286 41.123 1.00 96.19 213 PHE A O 1
ATOM 1627 N N . ASN A 1 214 ? -17.227 0.685 40.087 1.00 96.81 214 ASN A N 1
ATOM 1628 C CA . ASN A 1 214 ? -17.760 2.017 39.798 1.00 96.81 214 ASN A CA 1
ATOM 1629 C C . ASN A 1 214 ? -16.715 2.988 39.207 1.00 96.81 214 ASN A C 1
ATOM 1631 O O . ASN A 1 214 ? -16.686 4.174 39.530 1.00 96.81 214 ASN A O 1
ATOM 1635 N N . LYS A 1 215 ? -15.837 2.473 38.339 1.00 97.88 215 LYS A N 1
ATOM 1636 C CA . LYS A 1 215 ? -14.760 3.225 37.682 1.00 97.88 215 LYS A CA 1
ATOM 1637 C C . LYS A 1 215 ? -14.736 2.937 36.184 1.00 97.88 215 LYS A C 1
ATOM 1639 O O . LYS A 1 215 ? -15.158 1.861 35.753 1.00 97.88 215 LYS A O 1
ATOM 1644 N N . TRP A 1 216 ? -14.232 3.894 35.413 1.00 98.06 216 TRP A N 1
ATOM 1645 C CA . TRP A 1 216 ? -13.953 3.716 33.990 1.00 98.06 216 TRP A CA 1
ATOM 1646 C C . TRP A 1 216 ? -12.668 2.906 33.816 1.00 98.06 216 TRP A C 1
ATOM 1648 O O . TRP A 1 216 ? -11.692 3.122 34.535 1.00 98.06 216 TRP A O 1
ATOM 1658 N N . MET A 1 217 ? -12.697 1.941 32.907 1.00 97.81 217 MET A N 1
ATOM 1659 C CA . MET A 1 217 ? -11.574 1.070 32.580 1.00 97.81 217 MET A CA 1
ATOM 1660 C C . MET A 1 217 ? -11.358 1.098 31.072 1.00 97.81 217 MET A C 1
ATOM 1662 O O . MET A 1 217 ? -12.330 1.037 30.320 1.00 97.81 217 MET A O 1
ATOM 1666 N N . ASP A 1 218 ? -10.102 1.186 30.646 1.00 98.06 218 ASP A N 1
ATOM 1667 C CA . ASP A 1 218 ? -9.754 1.112 29.230 1.00 98.06 218 ASP A CA 1
ATOM 1668 C C . ASP A 1 218 ? -10.025 -0.299 28.700 1.00 98.06 218 ASP A C 1
ATOM 1670 O O . ASP A 1 218 ? -9.722 -1.299 29.358 1.00 98.06 218 ASP A O 1
ATOM 1674 N N . ALA A 1 219 ? -10.612 -0.363 27.512 1.00 98.00 219 ALA A N 1
ATOM 1675 C CA . ALA A 1 219 ? -11.030 -1.586 26.854 1.00 98.00 219 ALA A CA 1
ATOM 1676 C C . ALA A 1 219 ? -10.872 -1.465 25.332 1.00 98.00 219 ALA A C 1
ATOM 1678 O O . ALA A 1 219 ? -10.695 -0.377 24.768 1.00 98.00 219 ALA A O 1
ATOM 1679 N N . ARG A 1 220 ? -10.959 -2.601 24.642 1.00 97.94 220 ARG A N 1
ATOM 1680 C CA . ARG A 1 220 ? -10.979 -2.651 23.174 1.00 97.94 220 ARG A CA 1
ATOM 1681 C C . ARG A 1 220 ? -12.191 -3.426 22.676 1.00 97.94 220 ARG A C 1
ATOM 1683 O O . ARG A 1 220 ? -12.461 -4.520 23.171 1.00 97.94 220 ARG A O 1
ATOM 1690 N N . VAL A 1 221 ? -12.872 -2.893 21.662 1.00 97.94 221 VAL A N 1
ATOM 1691 C CA . VAL A 1 221 ? -13.998 -3.572 21.005 1.00 97.94 221 VAL A CA 1
ATOM 1692 C C . VAL A 1 221 ? -13.488 -4.810 20.264 1.00 97.94 221 VAL A C 1
ATOM 1694 O O . VAL A 1 221 ? -12.673 -4.700 19.347 1.00 97.94 221 VAL A O 1
ATOM 1697 N N . LYS A 1 222 ? -13.951 -5.996 20.660 1.00 97.75 222 LYS A N 1
ATOM 1698 C CA . LYS A 1 222 ? -13.645 -7.282 20.014 1.00 97.75 222 LYS A CA 1
ATOM 1699 C C . LYS A 1 222 ? -14.660 -7.652 18.937 1.00 97.75 222 LYS A C 1
ATOM 1701 O O . LYS A 1 222 ? -14.270 -8.257 17.939 1.00 97.75 222 LYS A O 1
ATOM 1706 N N . GLY A 1 223 ? -15.928 -7.302 19.134 1.00 96.50 223 GLY A N 1
ATOM 1707 C CA . GLY A 1 223 ? -17.013 -7.695 18.241 1.00 96.50 223 GLY A CA 1
ATOM 1708 C C . GLY A 1 223 ? -18.288 -6.901 18.489 1.00 96.50 223 GLY A C 1
ATOM 1709 O O . GLY A 1 223 ? -18.488 -6.342 19.569 1.00 96.50 223 GLY A O 1
ATOM 1710 N N . LEU A 1 224 ? -19.140 -6.855 17.469 1.00 97.19 224 LEU A N 1
ATOM 1711 C CA . LEU A 1 224 ? -20.463 -6.249 17.530 1.00 97.19 224 LEU A CA 1
ATOM 1712 C C . LEU A 1 224 ? -21.505 -7.363 17.411 1.00 97.19 224 LEU A C 1
ATOM 1714 O O . LEU A 1 224 ? -21.471 -8.150 16.466 1.00 97.19 224 LEU A O 1
ATOM 1718 N N . ASN A 1 225 ? -22.422 -7.456 18.374 1.00 96.88 225 ASN A N 1
ATOM 1719 C CA . ASN A 1 225 ? -23.511 -8.426 18.303 1.00 96.88 225 ASN A CA 1
ATOM 1720 C C . ASN A 1 225 ? -24.716 -7.831 17.571 1.00 96.88 225 ASN A C 1
ATOM 1722 O O . ASN A 1 225 ? -24.979 -6.633 17.650 1.00 96.88 225 ASN A O 1
ATOM 1726 N N . LYS A 1 226 ? -25.515 -8.696 16.936 1.00 95.06 226 LYS A N 1
ATOM 1727 C CA . LYS A 1 226 ? -26.767 -8.303 16.260 1.00 95.06 226 LYS A CA 1
ATOM 1728 C C . LYS A 1 226 ? -27.814 -7.712 17.212 1.00 95.06 226 LYS A C 1
ATOM 1730 O O . LYS A 1 226 ? -28.688 -6.986 16.764 1.00 95.06 226 LYS A O 1
ATOM 1735 N N . ASP A 1 227 ? -27.697 -7.999 18.508 1.00 94.88 227 ASP A N 1
ATOM 1736 C CA . ASP A 1 227 ? -28.590 -7.496 19.558 1.00 94.88 227 ASP A CA 1
ATOM 1737 C C . ASP A 1 227 ? -28.252 -6.053 19.997 1.00 94.88 227 ASP A C 1
ATOM 1739 O O . ASP A 1 227 ? -28.886 -5.521 20.906 1.00 94.88 227 ASP A O 1
ATOM 1743 N N . GLY A 1 228 ? -27.214 -5.433 19.416 1.00 95.44 228 GLY A N 1
ATOM 1744 C CA . GLY A 1 228 ? -26.728 -4.098 19.791 1.00 95.44 228 GLY A CA 1
ATOM 1745 C C . GLY A 1 228 ? -25.766 -4.083 20.986 1.00 95.44 228 GLY A C 1
ATOM 1746 O O . GLY A 1 228 ? -25.260 -3.032 21.369 1.00 95.44 228 GLY A O 1
ATOM 1747 N N . THR A 1 229 ? -25.469 -5.237 21.591 1.00 97.62 229 THR A N 1
ATOM 1748 C CA . THR A 1 229 ? -24.448 -5.337 22.645 1.00 97.62 229 THR A CA 1
ATOM 1749 C C . THR A 1 229 ? -23.042 -5.441 22.061 1.00 97.62 229 THR A C 1
ATOM 1751 O O . THR A 1 229 ? -22.821 -6.121 21.056 1.00 97.62 229 THR A O 1
ATOM 1754 N N . ILE A 1 230 ? -22.065 -4.849 22.741 1.00 97.88 230 ILE A N 1
ATOM 1755 C CA . ILE A 1 230 ? -20.679 -4.783 22.268 1.00 97.88 230 ILE A CA 1
ATOM 1756 C C . ILE A 1 230 ? -19.814 -5.738 23.091 1.00 97.88 230 ILE A C 1
ATOM 1758 O O . ILE A 1 230 ? -19.826 -5.684 24.321 1.00 97.88 230 ILE A O 1
ATOM 1762 N N . ASP A 1 231 ? -19.052 -6.604 22.427 1.00 97.94 231 ASP A N 1
ATOM 1763 C CA . ASP A 1 231 ? -18.080 -7.458 23.108 1.00 97.94 231 ASP A CA 1
ATOM 1764 C C . ASP A 1 231 ? -16.773 -6.694 23.278 1.00 97.94 231 ASP A C 1
ATOM 1766 O O . ASP A 1 231 ? -16.139 -6.281 22.302 1.00 97.94 231 ASP A O 1
ATOM 1770 N N . LEU A 1 232 ? -16.369 -6.499 24.528 1.00 98.00 232 LEU A N 1
ATOM 1771 C CA . LEU A 1 232 ? -15.118 -5.858 24.903 1.00 98.00 232 LEU A CA 1
ATOM 1772 C C . LEU A 1 232 ? -14.091 -6.906 25.321 1.00 98.00 232 LEU A C 1
ATOM 1774 O O . LEU A 1 232 ? -14.411 -8.032 25.696 1.00 98.00 232 LEU A O 1
ATOM 1778 N N . ASP A 1 233 ? -12.820 -6.529 25.309 1.00 97.81 233 ASP A N 1
ATOM 1779 C CA . ASP A 1 233 ? -11.739 -7.389 25.774 1.00 97.81 233 ASP A CA 1
ATOM 1780 C C . ASP A 1 233 ? -11.874 -7.858 27.225 1.00 97.81 233 ASP A C 1
ATOM 1782 O O . ASP A 1 233 ? -11.539 -9.010 27.511 1.00 97.81 233 ASP A O 1
ATOM 1786 N N . CYS A 1 234 ? -12.403 -6.991 28.086 1.00 96.75 234 CYS A N 1
ATOM 1787 C CA . CYS A 1 234 ? -12.632 -7.225 29.508 1.00 96.75 234 CYS A CA 1
ATOM 1788 C C . CYS A 1 234 ? -14.057 -7.691 29.862 1.00 96.75 234 CYS A C 1
ATOM 1790 O O . CYS A 1 234 ? -14.279 -8.136 30.993 1.00 96.75 234 CYS A O 1
ATOM 1792 N N . ARG A 1 235 ? -15.033 -7.566 28.950 1.00 97.06 235 ARG A N 1
ATOM 1793 C CA . ARG A 1 235 ? -16.440 -7.886 29.225 1.00 97.06 235 ARG A CA 1
ATOM 1794 C C . ARG A 1 235 ? -17.220 -8.206 27.952 1.00 97.06 235 ARG A C 1
ATOM 1796 O O . ARG A 1 235 ? -17.344 -7.358 27.075 1.00 97.06 235 ARG A O 1
ATOM 1803 N N . ASP A 1 236 ? -17.842 -9.377 27.925 1.00 97.56 236 ASP A N 1
ATOM 1804 C CA . ASP A 1 236 ? -18.754 -9.763 26.848 1.00 97.56 236 ASP A CA 1
ATOM 1805 C C . ASP A 1 236 ? -20.135 -9.117 27.034 1.00 97.56 236 ASP A C 1
ATOM 1807 O O . ASP A 1 236 ? -20.595 -8.911 28.168 1.00 97.56 236 ASP A O 1
ATOM 1811 N N . ARG A 1 237 ? -20.802 -8.820 25.913 1.00 96.88 237 ARG A N 1
ATOM 1812 C CA . ARG A 1 237 ? -22.149 -8.231 25.833 1.00 96.88 237 ARG A CA 1
ATOM 1813 C C . ARG A 1 237 ? -22.328 -6.978 26.696 1.00 96.88 237 ARG A C 1
ATOM 1815 O O . ARG A 1 237 ? -23.319 -6.833 27.417 1.00 96.88 237 ARG A O 1
ATOM 1822 N N . ALA A 1 238 ? -21.364 -6.065 26.644 1.00 97.50 238 ALA A N 1
ATOM 1823 C CA . ALA A 1 238 ? -21.459 -4.786 27.327 1.00 97.50 238 ALA A CA 1
ATOM 1824 C C . ALA A 1 238 ? -22.568 -3.918 26.707 1.00 97.50 238 ALA A C 1
ATOM 1826 O O . ALA A 1 238 ? -22.779 -3.900 25.492 1.00 97.50 238 ALA A O 1
ATOM 1827 N N . ASN A 1 239 ? -23.292 -3.198 27.566 1.00 97.31 239 ASN A N 1
ATOM 1828 C CA . ASN A 1 239 ? -24.328 -2.269 27.134 1.00 97.31 239 ASN A CA 1
ATOM 1829 C C . ASN A 1 239 ? -23.660 -0.998 26.574 1.00 97.31 239 ASN A C 1
ATOM 1831 O O . ASN A 1 239 ? -22.852 -0.406 27.301 1.00 97.31 239 ASN A O 1
ATOM 1835 N N . PRO A 1 240 ? -23.996 -0.548 25.352 1.00 96.94 240 PRO A N 1
ATOM 1836 C CA . PRO A 1 240 ? -23.368 0.619 24.725 1.00 96.94 240 PRO A CA 1
ATOM 1837 C C . PRO A 1 240 ? -23.483 1.898 25.565 1.00 96.94 240 PRO A C 1
ATOM 1839 O O . PRO A 1 240 ? -22.569 2.715 25.571 1.00 96.94 240 PRO A O 1
ATOM 1842 N N . LYS A 1 241 ? -24.525 2.032 26.400 1.00 97.25 241 LYS A N 1
ATOM 1843 C CA . LYS A 1 241 ? -24.699 3.180 27.315 1.00 97.25 241 LYS A CA 1
ATOM 1844 C C . LYS A 1 241 ? -23.607 3.314 28.383 1.00 97.25 241 LYS A C 1
ATOM 1846 O O . LYS A 1 241 ? -23.491 4.362 29.015 1.00 97.25 241 LYS A O 1
ATOM 1851 N N . LEU A 1 242 ? -22.861 2.243 28.650 1.00 97.69 242 LEU A N 1
ATOM 1852 C CA . LEU A 1 242 ? -21.765 2.215 29.626 1.00 97.69 242 LEU A CA 1
ATOM 1853 C C . LEU A 1 242 ? -20.390 2.319 28.959 1.00 97.69 242 LEU A C 1
ATOM 1855 O O . LEU A 1 242 ? -19.377 2.108 29.630 1.00 97.69 242 LEU A O 1
ATOM 1859 N N . ILE A 1 243 ? -20.359 2.611 27.660 1.00 97.88 243 ILE A N 1
ATOM 1860 C CA . ILE A 1 243 ? -19.154 2.730 26.850 1.00 97.88 243 ILE A CA 1
ATOM 1861 C C . ILE A 1 243 ? -19.038 4.182 26.387 1.00 97.88 243 ILE A C 1
ATOM 1863 O O . ILE A 1 243 ? -20.030 4.814 26.030 1.00 97.88 243 ILE A O 1
ATOM 1867 N N . ARG A 1 244 ? -17.823 4.724 26.420 1.00 97.38 244 ARG A N 1
ATOM 1868 C CA . ARG A 1 244 ? -17.494 6.033 25.850 1.00 97.38 244 ARG A CA 1
ATOM 1869 C C . ARG A 1 244 ? -16.195 5.953 25.065 1.00 97.38 244 ARG A C 1
ATOM 1871 O O . ARG A 1 244 ? -15.385 5.055 25.300 1.00 97.38 244 ARG A O 1
ATOM 1878 N N . GLU A 1 245 ? -15.996 6.897 24.159 1.00 95.69 245 GLU A N 1
ATOM 1879 C CA . GLU A 1 245 ? -14.707 7.076 23.497 1.00 95.69 245 GLU A CA 1
ATOM 1880 C C . GLU A 1 245 ? -13.622 7.413 24.536 1.00 95.69 245 GLU A C 1
ATOM 1882 O O . GLU A 1 245 ? -13.901 8.098 25.526 1.00 95.69 245 GLU A O 1
ATOM 1887 N N . ALA A 1 246 ? -12.442 6.806 24.369 1.00 88.44 246 ALA A N 1
ATOM 1888 C CA . ALA A 1 246 ? -11.330 6.892 25.317 1.00 88.44 246 ALA A CA 1
ATOM 1889 C C . ALA A 1 246 ? -10.571 8.219 25.217 1.00 88.44 246 ALA A C 1
ATOM 1891 O O . ALA A 1 246 ? -10.416 8.720 24.083 1.00 88.44 246 ALA A O 1
#

Secondary structure (DSSP, 8-state):
--PPPPP-PPPPPPPP---SSSSSHHHHHHHHTSSSS-----------------PPPP--PPPP-PPS---PPP---------B-TTS-BPPPHHHHHHHHHHHHHSPP--SHHHHHHHHHHH-TT--HHHHHHHHHHHHHHHHHHHHHHHHHHH----S---TT----HHHH-HHHHHHHHHHTTTS------B-TTS-BTT-EEEEEETTTTEEEEEEEEEE-TTS-EEESS-TTB-GGGEEE-

Radius of gyration: 34.39 Å; chains: 1; bounding box: 94×98×72 Å

Organism: NCBI:txid641309

Foldseek 3Di:
DDDDDDDDDDDDDDDDDPPDDPPVPVPVVVVVVVVVPPPDPPPPPDPDDPDDPDDDDPDPDPDDDDDPDDPDDPPPPPLQDQPQPPVSDRDDDPLLVVQLVVQVVPDDDDDDLVSLQSSDVRSDNPDHSVNSVVVVVVVVVCVVVVCVVVVCVVPPPPPDDDDPDDDDDVCVVPVVNVVCCVVVCVPDDPPPFDAAPLGDTAQAWKWFQDPVVRDTDIWGFHDADPVRFTQTPVDGRHHCVRIGHD

Sequence (246 aa):
MHARHRPSSRPIRALAPIASLLVAAGVVAMICLRTLSQDSLSFAVRPVAPVRPAVCPPTIKPSRAGPAGISRPPRQASWVAGAQGDDGKIVFTDKQVARFLQARKELPSGSGDAYWQKVADRVGDGITAYECKRLAQNQLFKKAAGTSSNFFKNFVDVKGEYVESGYVDETAADPMTQMKNFWGGMLGMKKEVEVSEDGFYVGQKVQYKSATFNKWMDARVKGLNKDGTIDLDCRDRANPKLIREA